Protein AF-A0A8X7QFB7-F1 (afdb_monomer)

Nearest PDB structures (foldseek):
  4a0f-assembly1_A  TM=8.586E-01  e=3.331E-13  Arabidopsis thaliana
 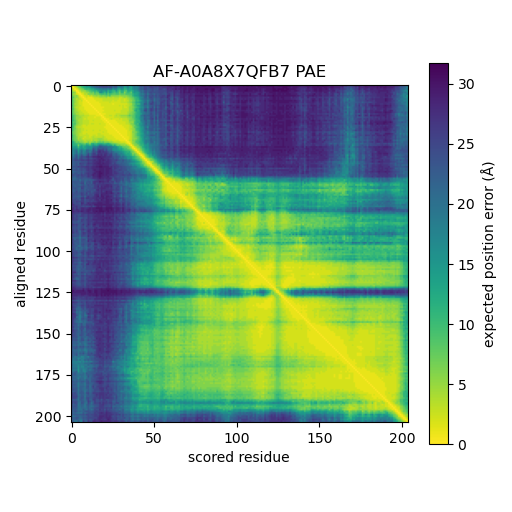 4a0h-assembly1_B  TM=7.097E-01  e=5.002E-14  Arabidopsis thaliana
  4a0g-assembly1_A  TM=7.140E-01  e=7.309E-14  Arabidopsis thaliana
  4a0h-assembly1_A  TM=7.094E-01  e=1.068E-13  Arabidopsis thaliana
  4a0r-assembly1_B  TM=7.103E-01  e=1.138E-13  Arabidopsis thaliana

pLDDT: mean 77.3, std 16.85, range [29.72, 96.44]

Structure (mmCIF, N/CA/C/O backbone):
data_AF-A0A8X7QFB7-F1
#
_entry.id   AF-A0A8X7QFB7-F1
#
loop_
_atom_site.group_PDB
_atom_site.id
_atom_site.type_symbol
_atom_site.label_atom_id
_atom_site.label_alt_id
_atom_site.label_comp_id
_atom_site.label_asym_id
_atom_site.label_entity_id
_atom_site.label_seq_id
_atom_site.pdbx_PDB_ins_code
_atom_site.Cartn_x
_atom_site.Cartn_y
_atom_site.Cartn_z
_atom_site.occupancy
_atom_site.B_iso_or_equiv
_atom_site.auth_seq_id
_atom_site.auth_comp_id
_atom_site.auth_asym_id
_atom_site.auth_atom_id
_atom_site.pdbx_PDB_model_num
ATOM 1 N N . MET A 1 1 ? 17.017 31.634 -7.567 1.00 34.50 1 MET A N 1
ATOM 2 C CA . MET A 1 1 ? 15.980 31.618 -8.630 1.00 34.50 1 MET A CA 1
ATOM 3 C C . MET A 1 1 ? 15.660 30.182 -9.089 1.00 34.50 1 MET A C 1
ATOM 5 O O . MET A 1 1 ? 16.017 29.798 -10.196 1.00 34.50 1 MET A O 1
ATOM 9 N N . ALA A 1 2 ? 15.010 29.354 -8.260 1.00 42.94 2 ALA A N 1
ATOM 10 C CA . ALA A 1 2 ? 14.757 27.937 -8.595 1.00 42.94 2 ALA A CA 1
ATOM 11 C C . ALA A 1 2 ? 13.284 27.494 -8.462 1.00 42.94 2 ALA A C 1
ATOM 13 O O . ALA A 1 2 ? 12.973 26.335 -8.699 1.00 42.94 2 ALA A O 1
ATOM 14 N N . ARG A 1 3 ? 12.356 28.396 -8.108 1.00 41.22 3 ARG A N 1
ATOM 15 C CA . ARG A 1 3 ? 11.018 28.003 -7.622 1.00 41.22 3 ARG A CA 1
ATOM 16 C C . ARG A 1 3 ? 9.886 27.989 -8.662 1.00 41.22 3 ARG A C 1
ATOM 18 O O . ARG A 1 3 ? 8.794 27.559 -8.326 1.00 41.22 3 ARG A O 1
ATOM 25 N N . TYR A 1 4 ? 10.135 28.401 -9.908 1.00 44.69 4 TYR A N 1
ATOM 26 C CA . TYR A 1 4 ? 9.072 28.590 -10.917 1.00 44.69 4 TYR A CA 1
ATOM 27 C C . TYR A 1 4 ? 9.312 27.868 -12.254 1.00 44.69 4 TYR A C 1
ATOM 29 O O . TYR A 1 4 ? 8.611 28.128 -13.224 1.00 44.69 4 TYR A O 1
ATOM 37 N N . ARG A 1 5 ? 10.284 26.947 -12.340 1.00 58.12 5 ARG A N 1
ATOM 38 C CA . ARG A 1 5 ? 10.663 26.304 -13.618 1.00 58.12 5 ARG A CA 1
ATOM 39 C C . ARG A 1 5 ? 9.541 25.454 -14.250 1.00 58.12 5 ARG A C 1
ATOM 41 O O . ARG A 1 5 ? 9.490 25.361 -15.467 1.00 58.12 5 ARG A O 1
ATOM 48 N N . HIS A 1 6 ? 8.612 24.909 -13.458 1.00 57.84 6 HIS A N 1
ATOM 49 C CA . HIS A 1 6 ? 7.443 24.163 -13.957 1.00 57.84 6 HIS A CA 1
ATOM 50 C C . HIS A 1 6 ? 6.363 25.076 -14.571 1.00 57.84 6 HIS A C 1
ATOM 52 O O . HIS A 1 6 ? 5.758 24.715 -15.574 1.00 57.84 6 HIS A O 1
ATOM 58 N N . LEU A 1 7 ? 6.183 26.299 -14.048 1.00 58.41 7 LEU A N 1
ATOM 59 C CA . LEU A 1 7 ? 5.326 27.313 -14.682 1.00 58.41 7 LEU A CA 1
ATOM 60 C C . LEU A 1 7 ? 5.875 27.745 -16.046 1.00 58.41 7 LEU A C 1
ATOM 62 O O . LEU A 1 7 ? 5.102 28.016 -16.960 1.00 58.41 7 LEU A O 1
ATOM 66 N N . VAL A 1 8 ? 7.202 27.769 -16.207 1.00 72.12 8 VAL A N 1
ATOM 67 C CA . VAL A 1 8 ? 7.838 28.116 -17.487 1.00 72.12 8 VAL A CA 1
ATOM 68 C C . VAL A 1 8 ? 7.492 27.091 -18.571 1.00 72.12 8 VAL A C 1
ATOM 70 O O . VAL A 1 8 ? 7.280 27.490 -19.709 1.00 72.12 8 VAL A O 1
ATOM 73 N N . PHE A 1 9 ? 7.345 25.802 -18.240 1.00 73.75 9 PHE A N 1
ATOM 74 C CA . PHE A 1 9 ? 6.928 24.787 -19.217 1.00 73.75 9 PHE A CA 1
ATOM 75 C C . PHE A 1 9 ? 5.516 25.040 -19.753 1.00 73.75 9 PHE A C 1
ATOM 77 O O . PHE A 1 9 ? 5.326 25.036 -20.967 1.00 73.75 9 PHE A O 1
ATOM 84 N N . HIS A 1 10 ? 4.558 25.360 -18.880 1.00 73.88 10 HIS A N 1
ATOM 85 C CA . HIS A 1 10 ? 3.198 25.710 -19.301 1.00 73.88 10 HIS A CA 1
ATOM 86 C C . HIS A 1 10 ? 3.146 27.001 -20.122 1.00 73.88 10 HIS A C 1
ATOM 88 O O . HIS A 1 10 ? 2.375 27.096 -21.074 1.00 73.88 10 HIS A O 1
ATOM 94 N N . ILE A 1 11 ? 3.998 27.980 -19.804 1.00 79.25 11 ILE A N 1
ATOM 95 C CA . ILE A 1 11 ? 4.140 29.191 -20.621 1.00 79.25 11 ILE A CA 1
ATOM 96 C C . ILE A 1 11 ? 4.697 28.828 -22.004 1.00 79.25 11 ILE A C 1
ATOM 98 O O . ILE A 1 11 ? 4.154 29.273 -23.007 1.00 79.25 11 ILE A O 1
ATOM 102 N N . LEU A 1 12 ? 5.728 27.983 -22.089 1.00 81.62 12 LEU A N 1
ATOM 103 C CA . LEU A 1 12 ? 6.288 27.542 -23.371 1.00 81.62 12 LEU A CA 1
ATOM 104 C C . LEU A 1 12 ? 5.280 26.725 -24.195 1.00 81.62 12 LEU A C 1
ATOM 106 O O . LEU A 1 12 ? 5.225 26.885 -25.409 1.00 81.62 12 LEU A O 1
ATOM 110 N N . GLU A 1 13 ? 4.454 25.889 -23.563 1.00 79.94 13 GLU A N 1
ATOM 111 C CA . GLU A 1 13 ? 3.355 25.171 -24.227 1.00 79.94 13 GLU A CA 1
ATOM 112 C C . GLU A 1 13 ? 2.260 26.109 -24.733 1.00 79.94 13 GLU A C 1
ATOM 114 O O . GLU A 1 13 ? 1.783 25.943 -25.854 1.00 79.94 13 GLU A O 1
ATOM 119 N N . PHE A 1 14 ? 1.890 27.119 -23.943 1.00 85.75 14 PHE A N 1
ATOM 120 C CA . PHE A 1 14 ? 0.950 28.153 -24.363 1.00 85.75 14 PHE A CA 1
ATOM 121 C C . 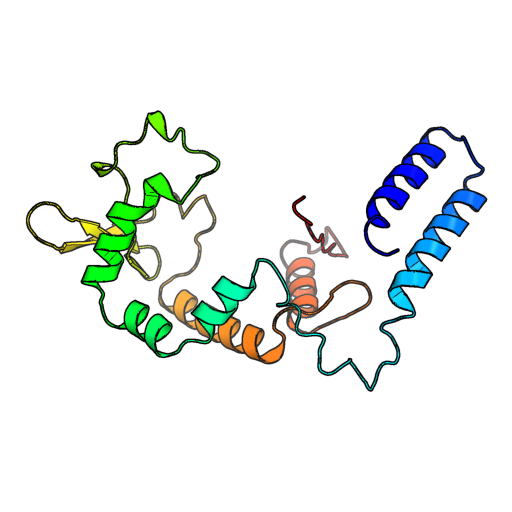PHE A 1 14 ? 1.484 28.916 -25.582 1.00 85.75 14 PHE A C 1
ATOM 123 O O . PHE A 1 14 ? 0.795 29.029 -26.594 1.00 85.75 14 PHE A O 1
ATOM 130 N N . LEU A 1 15 ? 2.735 29.378 -25.523 1.00 84.44 15 LEU A N 1
ATOM 131 C CA . LEU A 1 15 ? 3.385 30.082 -26.630 1.00 84.44 15 LEU A CA 1
ATOM 132 C C . LEU A 1 15 ? 3.447 29.217 -27.899 1.00 84.44 15 LEU A C 1
ATOM 134 O O . LEU A 1 15 ? 3.255 29.744 -28.994 1.00 84.44 15 LEU A O 1
ATOM 138 N N . GLN A 1 16 ? 3.651 27.904 -27.745 1.00 85.12 16 GLN A N 1
ATOM 139 C CA . GLN A 1 16 ? 3.693 26.948 -28.851 1.00 85.12 16 GLN A CA 1
ATOM 140 C C . GLN A 1 16 ? 2.319 26.746 -29.480 1.00 85.12 16 GLN A C 1
ATOM 142 O O . GLN A 1 16 ? 2.148 26.879 -30.689 1.00 85.12 16 GLN A O 1
ATOM 147 N N . LYS A 1 17 ? 1.310 26.486 -28.644 1.00 88.12 17 LYS A N 1
ATOM 148 C CA . LYS A 1 17 ? -0.073 26.272 -29.073 1.00 88.12 17 LYS A CA 1
ATOM 149 C C . LYS A 1 17 ? -0.642 27.481 -29.815 1.00 88.12 17 LYS A C 1
ATOM 151 O O . LYS A 1 17 ? -1.442 27.315 -30.729 1.00 88.12 17 LYS A O 1
ATOM 156 N N . HIS A 1 18 ? -0.231 28.682 -29.417 1.00 90.12 18 HIS A N 1
ATOM 157 C CA . HIS A 1 18 ? -0.665 29.932 -30.032 1.00 90.12 18 HIS A CA 1
ATOM 158 C C . HIS A 1 18 ? 0.276 30.441 -31.136 1.00 90.12 18 HIS A C 1
ATOM 160 O O . HIS A 1 18 ? 0.043 31.532 -31.646 1.00 90.12 18 HIS A O 1
ATOM 166 N N . GLN A 1 19 ? 1.309 29.670 -31.515 1.00 87.94 19 GLN A N 1
ATOM 167 C CA . GLN A 1 19 ? 2.286 30.006 -32.566 1.00 87.94 19 GLN A CA 1
ATOM 168 C C . GLN A 1 19 ? 2.904 31.406 -32.405 1.00 87.94 19 GLN A C 1
ATOM 170 O O . GLN A 1 19 ? 3.235 32.082 -33.376 1.00 87.94 19 GLN A O 1
ATOM 175 N N . LEU A 1 20 ? 3.061 31.854 -31.157 1.00 79.81 20 LEU A N 1
ATOM 176 C CA . LEU A 1 20 ? 3.589 33.185 -30.842 1.00 79.81 20 LEU A CA 1
ATOM 177 C C . LEU A 1 20 ? 5.108 33.263 -31.045 1.00 79.81 20 LEU A C 1
ATOM 179 O O . LEU A 1 20 ? 5.659 34.353 -31.168 1.00 79.81 20 LEU A O 1
ATOM 183 N N . TYR A 1 21 ? 5.769 32.106 -31.096 1.00 85.31 21 TYR A N 1
ATOM 184 C CA . TYR A 1 21 ? 7.175 31.945 -31.448 1.00 85.31 21 TYR A CA 1
ATOM 185 C C . TYR A 1 21 ? 7.349 30.714 -32.348 1.00 85.31 21 TYR A C 1
ATOM 187 O O . TYR A 1 21 ? 6.541 29.786 -32.259 1.00 85.31 21 TYR A O 1
ATOM 195 N N . PRO A 1 22 ? 8.410 30.662 -33.175 1.00 90.06 22 PRO A N 1
ATOM 196 C CA . PRO A 1 22 ? 8.730 29.478 -33.966 1.00 90.06 22 PRO A CA 1
ATOM 197 C C . PRO A 1 22 ? 8.942 28.240 -33.086 1.00 90.06 22 PRO A C 1
ATOM 199 O O . PRO A 1 22 ? 9.632 28.310 -32.063 1.00 90.06 22 PRO A O 1
ATOM 202 N N . ASP A 1 23 ? 8.411 27.093 -33.518 1.00 78.00 23 ASP A N 1
ATOM 203 C CA . ASP A 1 23 ? 8.498 25.823 -32.783 1.00 78.00 23 ASP A CA 1
ATOM 204 C C . ASP A 1 23 ? 9.941 25.437 -32.440 1.00 78.00 23 ASP A C 1
ATOM 206 O O . ASP A 1 23 ? 10.221 24.989 -31.330 1.00 78.00 23 ASP A O 1
ATOM 210 N N . GLU A 1 24 ? 10.879 25.676 -33.359 1.00 81.38 24 GLU A N 1
ATOM 211 C CA . GLU A 1 24 ? 12.307 25.409 -33.157 1.00 81.38 24 GLU A CA 1
ATOM 212 C C . GLU A 1 24 ? 12.883 26.220 -31.984 1.00 81.38 24 GLU A C 1
ATOM 214 O O . GLU A 1 24 ? 13.674 25.719 -31.181 1.00 81.38 24 GLU A O 1
ATOM 219 N N . GLN A 1 25 ? 12.439 27.469 -31.834 1.00 75.44 25 GLN A N 1
ATOM 220 C CA . GLN A 1 25 ? 12.897 28.356 -30.774 1.00 75.44 25 GLN A CA 1
ATOM 221 C C . GLN A 1 25 ? 12.322 27.933 -29.417 1.00 75.44 25 GLN A C 1
ATOM 223 O O . GLN A 1 25 ? 13.048 27.885 -28.423 1.00 75.44 25 GLN A O 1
ATOM 228 N N . ILE A 1 26 ? 11.043 27.550 -29.378 1.00 82.62 26 ILE A N 1
ATOM 229 C CA . ILE A 1 26 ? 10.399 27.017 -28.171 1.00 82.62 26 ILE A CA 1
ATOM 230 C C . ILE A 1 26 ? 11.038 25.689 -27.761 1.00 82.62 26 ILE A C 1
ATOM 232 O O . ILE A 1 26 ? 11.318 25.480 -26.579 1.00 82.62 26 ILE A O 1
ATOM 236 N N . LEU A 1 27 ? 11.316 24.807 -28.721 1.00 80.12 27 LEU A N 1
ATOM 237 C CA . LEU A 1 27 ? 11.975 23.529 -28.475 1.00 80.12 27 LEU A CA 1
ATOM 238 C C . LEU A 1 27 ? 13.380 23.735 -27.899 1.00 80.12 27 LEU A C 1
ATOM 240 O O . LEU A 1 27 ? 13.737 23.094 -26.912 1.00 80.12 27 LEU A O 1
ATOM 244 N N . LYS A 1 28 ? 14.143 24.695 -28.434 1.00 80.25 28 LYS A N 1
ATOM 245 C CA . LYS A 1 28 ? 15.454 25.078 -27.896 1.00 80.25 28 LYS A CA 1
ATOM 246 C C . LYS A 1 28 ? 15.359 25.571 -26.448 1.00 80.25 28 LYS A C 1
ATOM 248 O O . LYS A 1 28 ? 16.164 25.152 -25.618 1.00 80.25 28 LYS A O 1
ATOM 253 N N . PHE A 1 29 ? 14.353 26.384 -26.115 1.00 79.12 29 PHE A N 1
ATOM 254 C CA . PHE A 1 29 ? 14.123 26.832 -24.736 1.00 79.12 29 PHE A CA 1
ATOM 255 C C . PHE A 1 29 ? 13.701 25.695 -23.799 1.00 79.12 29 PHE A C 1
ATOM 257 O O . PHE A 1 29 ? 14.186 25.638 -22.669 1.00 79.12 29 PHE A O 1
ATOM 264 N N . LYS A 1 30 ? 12.854 24.764 -24.257 1.00 77.88 30 LYS A N 1
ATOM 265 C CA . LYS A 1 30 ? 12.487 23.557 -23.495 1.00 77.88 30 LYS A CA 1
ATOM 266 C C . LYS A 1 30 ? 13.722 22.696 -23.205 1.00 77.88 30 LYS A C 1
ATOM 268 O O . LYS A 1 30 ? 13.937 22.310 -22.059 1.00 77.88 30 LYS A O 1
ATOM 273 N N . ILE A 1 31 ? 14.571 22.466 -24.208 1.00 76.19 31 ILE A N 1
ATOM 274 C CA . ILE A 1 31 ? 15.831 21.718 -24.072 1.00 76.19 31 ILE A CA 1
ATOM 275 C C . ILE A 1 31 ? 16.790 22.422 -23.105 1.00 76.19 31 ILE A C 1
ATOM 277 O O . ILE A 1 31 ? 17.378 21.780 -22.240 1.00 76.19 31 ILE A O 1
ATOM 281 N N . GLU A 1 32 ? 16.946 23.743 -23.198 1.00 75.81 32 GLU A N 1
ATOM 282 C CA . GLU A 1 32 ? 17.820 24.497 -22.293 1.00 75.81 32 GLU A CA 1
ATOM 283 C C . GLU A 1 32 ? 17.311 24.485 -20.841 1.00 75.81 32 GLU A C 1
ATOM 285 O O . GLU A 1 32 ? 18.103 24.371 -19.899 1.00 75.81 32 GLU A O 1
ATOM 290 N N . LEU A 1 33 ? 15.990 24.563 -20.657 1.00 72.25 33 LEU A N 1
ATOM 291 C CA . LEU A 1 33 ? 15.341 24.469 -19.353 1.00 72.25 33 LEU A CA 1
ATOM 292 C C . LEU A 1 33 ? 15.573 23.090 -18.719 1.00 72.25 33 LEU A C 1
ATOM 294 O O . LEU A 1 33 ? 15.904 23.032 -17.536 1.00 72.25 33 LEU A O 1
ATOM 298 N N . LEU A 1 34 ? 15.483 22.012 -19.509 1.00 66.50 34 LEU A N 1
ATOM 299 C CA . LEU A 1 34 ? 15.750 20.634 -19.078 1.00 66.50 34 LEU A CA 1
ATOM 300 C C . LEU A 1 34 ? 17.241 20.377 -18.805 1.00 66.50 34 LEU A C 1
ATOM 302 O O . LEU A 1 34 ? 17.586 19.836 -17.755 1.00 66.50 34 LEU A O 1
ATOM 306 N N . ASN A 1 35 ? 18.142 20.861 -19.665 1.00 61.41 35 ASN A N 1
ATOM 307 C CA . ASN A 1 35 ? 19.595 20.706 -19.512 1.00 61.41 35 ASN A CA 1
ATOM 308 C C . ASN A 1 35 ? 20.142 21.337 -18.219 1.00 61.41 35 ASN A C 1
ATOM 310 O O . ASN A 1 35 ? 21.125 20.854 -17.655 1.00 61.41 35 ASN A O 1
ATOM 314 N N . LYS A 1 36 ? 19.502 22.402 -17.715 1.00 56.56 36 LYS A N 1
ATOM 315 C CA . LYS A 1 36 ? 19.828 23.034 -16.420 1.00 56.56 36 LYS A CA 1
ATOM 316 C C . LYS A 1 36 ? 19.266 22.282 -15.202 1.00 56.56 36 LYS A C 1
ATOM 318 O O . LYS A 1 36 ? 19.482 22.728 -14.072 1.00 56.56 36 LYS A O 1
ATOM 323 N N . THR A 1 37 ? 18.541 21.188 -15.416 1.00 52.81 37 THR A N 1
ATOM 324 C CA . THR A 1 37 ? 18.024 20.280 -14.376 1.00 52.81 37 THR A CA 1
ATOM 325 C C . THR A 1 37 ? 18.896 19.028 -14.261 1.00 52.81 37 THR A C 1
ATOM 327 O O . THR A 1 37 ? 19.198 18.624 -13.144 1.00 52.81 37 THR A O 1
ATOM 330 N N . ASN A 1 38 ? 19.407 18.501 -15.381 1.00 45.78 38 ASN A N 1
ATOM 331 C CA . ASN A 1 38 ? 20.212 17.271 -15.385 1.00 45.78 38 ASN A CA 1
ATOM 332 C C . ASN A 1 38 ? 21.704 17.501 -15.106 1.00 45.78 38 ASN A C 1
ATOM 334 O O . ASN A 1 38 ? 22.329 16.713 -14.402 1.00 45.78 38 ASN A O 1
ATOM 338 N N . LYS A 1 39 ? 22.301 18.617 -15.560 1.00 43.16 39 LYS A N 1
ATOM 339 C CA . LYS A 1 39 ? 23.752 18.866 -15.376 1.00 43.16 39 LYS A CA 1
ATOM 340 C C . LYS A 1 39 ? 24.226 18.974 -13.918 1.00 43.16 39 LYS A C 1
ATOM 342 O O . LYS A 1 39 ? 25.427 18.962 -13.686 1.00 43.16 39 LYS A O 1
ATOM 347 N N . SER A 1 40 ? 23.319 19.080 -12.948 1.00 45.12 40 SER A N 1
ATOM 348 C CA . SER A 1 40 ? 23.659 19.150 -11.520 1.00 45.12 40 SER A CA 1
ATOM 349 C C . SER A 1 40 ? 23.761 17.782 -10.834 1.00 45.12 40 SER A C 1
ATOM 351 O O . SER A 1 40 ? 24.194 17.746 -9.688 1.00 45.12 40 SER A O 1
ATOM 353 N N . LEU A 1 41 ? 23.332 16.688 -11.473 1.00 47.50 41 LEU A N 1
ATOM 354 C CA . LEU A 1 41 ? 23.188 15.381 -10.811 1.00 47.50 41 LEU A CA 1
ATOM 355 C C . LEU A 1 41 ? 24.158 14.310 -11.319 1.00 47.50 41 LEU A C 1
ATOM 357 O O . LEU A 1 41 ? 24.277 13.265 -10.690 1.00 47.50 41 LEU A O 1
ATOM 361 N N . HIS A 1 42 ? 24.862 14.545 -12.430 1.00 44.94 42 HIS A N 1
ATOM 362 C CA . HIS A 1 42 ? 25.647 13.482 -13.064 1.00 44.94 42 HIS A CA 1
ATOM 363 C C . HIS A 1 42 ? 27.080 13.313 -12.546 1.00 44.94 42 HIS A C 1
ATOM 365 O O . HIS A 1 42 ? 27.673 12.292 -12.861 1.00 44.94 42 HIS A O 1
ATOM 371 N N . HIS A 1 43 ? 27.624 14.222 -11.728 1.00 48.62 43 HIS A N 1
ATOM 372 C CA . HIS A 1 43 ? 28.967 14.075 -11.137 1.00 48.62 43 HIS A CA 1
ATOM 373 C C . HIS A 1 43 ? 29.115 14.867 -9.831 1.00 48.62 43 HIS A C 1
ATOM 375 O O . HIS A 1 43 ? 29.885 15.822 -9.754 1.00 48.62 43 HIS A O 1
ATOM 381 N N . THR A 1 44 ? 28.376 14.495 -8.793 1.00 46.25 44 THR A N 1
ATOM 382 C CA . THR A 1 44 ? 28.676 14.957 -7.432 1.00 46.25 44 THR A CA 1
ATOM 383 C C . THR A 1 44 ? 29.046 13.744 -6.595 1.00 46.25 44 THR A C 1
ATOM 385 O O . THR A 1 44 ? 28.170 13.107 -6.017 1.00 46.25 44 THR A O 1
ATOM 388 N N . GLU A 1 45 ? 30.339 13.408 -6.562 1.00 49.19 45 GLU A N 1
ATOM 389 C CA . GLU A 1 45 ? 30.896 12.526 -5.521 1.00 49.19 45 GLU A CA 1
ATOM 390 C C . GLU A 1 45 ? 30.697 13.144 -4.123 1.00 49.19 45 GLU A C 1
ATOM 392 O O . GLU A 1 45 ? 30.567 12.423 -3.140 1.00 49.19 45 GLU A O 1
ATOM 397 N N . ASP A 1 46 ? 30.519 14.469 -4.066 1.00 49.22 46 ASP A N 1
ATOM 398 C CA . ASP A 1 46 ? 30.134 15.218 -2.877 1.00 49.22 46 ASP A CA 1
ATOM 399 C C . ASP A 1 46 ? 28.695 15.739 -3.005 1.00 49.22 46 ASP A C 1
ATOM 401 O O . ASP A 1 46 ? 28.439 16.851 -3.478 1.00 49.22 46 ASP A O 1
ATOM 405 N N . ALA A 1 47 ? 27.721 14.946 -2.554 1.00 45.19 47 ALA A N 1
ATOM 406 C CA . ALA A 1 47 ? 26.480 15.545 -2.081 1.00 45.19 47 ALA A CA 1
ATOM 407 C C . ALA A 1 47 ? 26.830 16.388 -0.838 1.00 45.19 47 ALA A C 1
ATOM 409 O O . ALA A 1 47 ? 27.499 15.871 0.061 1.00 45.19 47 ALA A O 1
ATOM 410 N N . PRO A 1 48 ? 26.406 17.663 -0.740 1.00 44.81 48 PRO A N 1
ATOM 411 C CA . PRO A 1 48 ? 26.525 18.411 0.503 1.00 44.81 48 PRO A CA 1
ATOM 412 C C . PRO A 1 48 ? 25.968 17.555 1.643 1.00 44.81 48 PRO A C 1
ATOM 414 O O . PRO A 1 48 ? 24.838 17.072 1.543 1.00 44.81 48 PRO A O 1
ATOM 417 N N . GLN A 1 49 ? 26.743 17.379 2.718 1.00 45.41 49 GLN A N 1
ATOM 418 C CA . GLN A 1 49 ? 26.342 16.610 3.910 1.00 45.41 49 GLN A CA 1
ATOM 419 C C . GLN A 1 49 ? 25.003 17.102 4.507 1.00 45.41 49 GLN A C 1
ATOM 421 O O . GLN A 1 49 ? 24.333 16.367 5.228 1.00 45.41 49 GLN A O 1
ATOM 426 N N . ASP A 1 50 ? 24.572 18.301 4.103 1.00 40.66 50 ASP A N 1
ATOM 427 C CA . ASP A 1 50 ? 23.348 18.979 4.514 1.00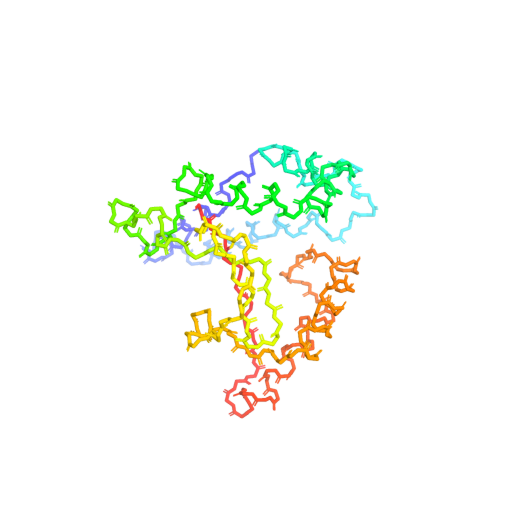 40.66 50 ASP A CA 1
ATOM 428 C C . ASP A 1 50 ? 22.178 18.891 3.511 1.00 40.66 50 ASP A C 1
ATOM 430 O O . ASP A 1 50 ? 21.185 19.602 3.688 1.00 40.66 50 ASP A O 1
ATOM 434 N N . ILE A 1 51 ? 22.195 18.020 2.486 1.00 42.00 51 ILE A N 1
ATOM 435 C CA . ILE A 1 51 ? 20.944 17.670 1.767 1.00 42.00 51 ILE A CA 1
ATOM 436 C C . ILE A 1 51 ? 20.133 16.684 2.619 1.00 42.00 51 ILE A C 1
ATOM 438 O O . ILE A 1 51 ? 19.753 15.584 2.227 1.00 42.00 51 ILE A O 1
ATOM 442 N N . ILE A 1 52 ? 19.826 17.113 3.834 1.00 44.53 52 ILE A N 1
ATOM 443 C CA . ILE A 1 52 ? 18.720 16.589 4.603 1.00 44.53 52 ILE A CA 1
ATOM 444 C C . ILE A 1 52 ? 17.479 17.243 3.984 1.00 44.53 52 ILE A C 1
ATOM 446 O O . ILE A 1 52 ? 17.139 18.387 4.297 1.00 44.53 52 ILE A O 1
ATOM 450 N N . ILE A 1 53 ? 16.770 16.526 3.103 1.00 49.62 53 ILE A N 1
ATOM 451 C CA . ILE A 1 53 ? 15.458 16.936 2.550 1.00 49.62 53 ILE A CA 1
ATOM 452 C C . ILE A 1 53 ? 14.369 16.859 3.647 1.00 49.62 53 ILE A C 1
ATOM 454 O O . ILE A 1 53 ? 13.266 16.367 3.444 1.00 49.62 53 ILE A O 1
ATOM 458 N N . TYR A 1 54 ? 14.677 17.324 4.856 1.00 50.94 54 TYR A N 1
ATOM 459 C CA . TYR A 1 54 ? 13.753 17.443 5.981 1.00 50.94 54 TYR A CA 1
ATOM 460 C C . TYR A 1 54 ? 13.705 18.876 6.540 1.00 50.94 54 TYR A C 1
ATOM 462 O O . TYR A 1 54 ? 12.970 19.148 7.489 1.00 50.94 54 TYR A O 1
ATOM 470 N N . GLY A 1 55 ? 14.434 19.823 5.938 1.00 44.06 55 GLY A N 1
ATOM 471 C CA . GLY A 1 55 ? 14.414 21.231 6.333 1.00 44.06 55 GLY A CA 1
ATOM 472 C C . GLY A 1 55 ? 13.102 21.935 5.965 1.00 44.06 55 GLY A C 1
ATOM 473 O O . GLY A 1 55 ? 12.860 22.243 4.798 1.00 44.06 55 GLY A O 1
ATOM 474 N N . GLY A 1 56 ? 12.254 22.223 6.961 1.00 62.50 56 GLY A N 1
ATOM 475 C CA . GLY A 1 56 ? 11.049 23.049 6.804 1.00 62.50 56 GLY A CA 1
ATOM 476 C C . GLY A 1 56 ? 9.846 22.572 7.626 1.00 62.50 56 GLY A C 1
ATOM 477 O O . GLY A 1 56 ? 9.993 22.076 8.738 1.00 62.50 56 GLY A O 1
ATOM 478 N N . ARG A 1 57 ? 8.628 22.701 7.068 1.00 54.34 57 ARG A N 1
ATOM 479 C CA . ARG A 1 57 ? 7.342 22.358 7.729 1.00 54.34 57 ARG A CA 1
ATOM 480 C C . ARG A 1 57 ? 7.208 20.885 8.151 1.00 54.34 57 ARG A C 1
ATOM 482 O O . ARG A 1 57 ? 6.297 20.563 8.904 1.00 54.34 57 ARG A O 1
ATOM 489 N N . ALA A 1 58 ? 8.082 20.007 7.662 1.00 60.78 58 ALA A N 1
ATOM 490 C CA . ALA A 1 58 ? 8.122 18.590 8.017 1.00 60.78 58 ALA A CA 1
ATOM 491 C C . ALA A 1 58 ? 8.979 18.296 9.263 1.00 60.78 58 ALA A C 1
ATOM 493 O O . ALA A 1 58 ? 8.914 17.184 9.778 1.00 60.78 58 ALA A O 1
ATOM 494 N N . ALA A 1 59 ? 9.738 19.272 9.781 1.00 68.44 59 ALA A N 1
ATOM 495 C CA . ALA A 1 59 ? 10.596 19.082 10.952 1.00 68.44 59 ALA A CA 1
ATOM 496 C C . ALA A 1 59 ? 9.856 18.481 12.167 1.00 68.44 59 ALA A C 1
ATOM 498 O O . ALA A 1 59 ? 10.379 17.523 12.728 1.00 68.44 59 ALA A O 1
ATOM 499 N N . PRO A 1 60 ? 8.621 18.901 12.525 1.00 73.94 60 PRO A N 1
ATOM 500 C CA . PRO A 1 60 ? 7.886 18.270 13.624 1.00 73.94 60 PRO A CA 1
ATOM 501 C C . PRO A 1 60 ? 7.597 16.779 13.398 1.00 73.94 60 PRO A C 1
ATOM 503 O O . PRO A 1 60 ? 7.650 15.998 14.343 1.00 73.94 60 PRO A O 1
ATOM 506 N N . LEU A 1 61 ? 7.325 16.371 12.152 1.00 70.19 61 LEU A N 1
ATOM 507 C CA . LEU A 1 61 ? 7.087 14.967 11.799 1.00 70.19 61 LEU A CA 1
ATOM 508 C C . LEU A 1 61 ? 8.373 14.149 11.896 1.00 70.19 61 LEU A C 1
ATOM 510 O O . LEU A 1 61 ? 8.356 13.031 12.397 1.00 70.19 61 LEU A O 1
ATOM 514 N N . VAL A 1 62 ? 9.496 14.707 11.452 1.00 69.81 62 VAL A N 1
ATOM 515 C CA . VAL A 1 62 ? 10.791 14.022 11.518 1.00 69.81 62 VAL A CA 1
ATOM 516 C C . VAL A 1 62 ? 11.273 13.913 12.961 1.00 69.81 62 VAL A C 1
ATOM 518 O O . VAL A 1 62 ? 11.671 12.834 13.382 1.00 69.81 62 VAL A O 1
ATOM 521 N N . THR A 1 63 ? 11.146 14.977 13.758 1.00 76.19 63 THR A N 1
ATOM 522 C CA . THR A 1 63 ? 11.417 14.932 15.202 1.00 76.19 63 THR A CA 1
ATOM 523 C C . THR A 1 63 ? 10.549 13.889 15.903 1.00 76.19 63 THR A C 1
ATOM 525 O O . THR A 1 63 ? 11.044 13.165 16.761 1.00 76.19 63 THR A O 1
ATOM 528 N N . PHE A 1 64 ? 9.276 13.774 15.522 1.00 78.06 64 PHE A N 1
ATOM 529 C CA . PHE A 1 64 ? 8.384 12.742 16.041 1.00 78.06 64 PHE A CA 1
ATOM 530 C C . PHE A 1 64 ? 8.852 11.327 15.669 1.00 7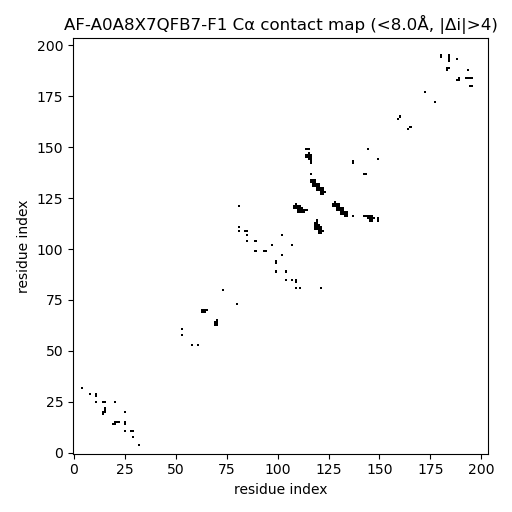8.06 64 PHE A C 1
ATOM 532 O O . PHE A 1 64 ? 8.964 10.478 16.548 1.00 78.06 64 PHE A O 1
ATOM 539 N N . LEU A 1 65 ? 9.173 11.077 14.395 1.00 76.25 65 LEU A N 1
ATOM 540 C CA . LEU A 1 65 ? 9.608 9.761 13.907 1.00 76.25 65 LEU A CA 1
ATOM 541 C C . LEU A 1 65 ? 10.963 9.321 14.478 1.00 76.25 65 LEU A C 1
ATOM 543 O O . LEU A 1 65 ? 11.189 8.127 14.658 1.00 76.25 65 LEU A O 1
ATOM 547 N N . LEU A 1 66 ? 11.856 10.271 14.764 1.00 76.06 66 LEU A N 1
ATOM 548 C CA . LEU A 1 66 ? 13.169 10.005 15.354 1.00 76.06 66 LEU A CA 1
ATOM 549 C C . LEU A 1 66 ? 13.133 9.885 16.882 1.00 76.06 66 LEU A C 1
ATOM 551 O O . LEU A 1 66 ? 14.135 9.482 17.465 1.00 76.06 66 LEU A O 1
ATOM 555 N N . ASN A 1 67 ? 12.021 10.227 17.543 1.00 77.88 67 ASN A N 1
ATOM 556 C CA . ASN A 1 67 ? 11.893 10.099 18.991 1.00 77.88 67 ASN A CA 1
ATOM 557 C C . ASN A 1 67 ? 11.507 8.653 19.361 1.00 77.88 67 ASN A C 1
ATOM 559 O O . ASN A 1 67 ? 10.340 8.273 19.208 1.00 77.88 67 ASN A O 1
ATOM 563 N N . PRO A 1 68 ? 12.443 7.840 19.891 1.00 74.06 68 PRO A N 1
ATOM 564 C CA . PRO A 1 68 ? 12.169 6.441 20.193 1.00 74.06 68 PRO A CA 1
ATOM 565 C C . PRO A 1 68 ? 11.098 6.283 21.275 1.00 74.06 68 PRO A C 1
ATOM 567 O O . PRO A 1 68 ? 10.342 5.322 21.213 1.00 74.06 68 PRO A O 1
ATOM 570 N N . ASN A 1 69 ? 10.976 7.231 22.211 1.00 75.94 69 ASN A N 1
ATOM 571 C CA . ASN A 1 69 ? 9.994 7.160 23.293 1.00 75.94 69 ASN A CA 1
ATOM 572 C C . ASN A 1 69 ? 8.570 7.336 22.759 1.00 75.94 69 ASN A C 1
ATOM 574 O O . ASN A 1 69 ? 7.689 6.573 23.127 1.00 75.94 69 ASN A O 1
ATOM 578 N N . VAL A 1 70 ? 8.357 8.276 21.835 1.00 68.19 70 VAL A N 1
ATOM 579 C CA . VAL A 1 70 ? 7.028 8.536 21.253 1.00 68.19 70 VAL A CA 1
ATOM 580 C C . VAL A 1 70 ? 6.618 7.419 20.291 1.00 68.19 70 VAL A C 1
ATOM 582 O O . VAL A 1 70 ? 5.480 6.957 20.310 1.00 68.19 70 VAL A O 1
ATOM 585 N N . VAL A 1 71 ? 7.556 6.921 19.480 1.00 65.69 71 VAL A N 1
ATOM 586 C CA . VAL A 1 71 ? 7.304 5.761 18.609 1.00 65.69 71 VAL A CA 1
ATOM 587 C C . VAL A 1 71 ? 7.038 4.497 19.435 1.00 65.69 71 VAL A C 1
ATOM 589 O O . VAL A 1 71 ? 6.216 3.673 19.034 1.00 65.69 71 VAL A O 1
ATOM 592 N N . GLN A 1 72 ? 7.697 4.331 20.586 1.00 64.12 72 GLN A N 1
ATOM 593 C CA . GLN A 1 72 ? 7.410 3.241 21.520 1.00 64.12 72 GLN A CA 1
ATOM 594 C C . GLN A 1 72 ? 6.084 3.431 22.260 1.00 64.12 72 GLN A C 1
ATOM 596 O O . GLN A 1 72 ? 5.375 2.450 22.432 1.00 64.12 72 GLN A O 1
ATOM 601 N N . GLU A 1 73 ? 5.697 4.649 22.633 1.00 62.75 73 GLU A N 1
ATOM 602 C CA . GLU A 1 73 ? 4.416 4.950 23.289 1.00 62.75 73 GLU A CA 1
ATOM 603 C C . GLU A 1 73 ? 3.228 4.603 22.377 1.00 62.75 73 GLU A C 1
ATOM 605 O O . GLU A 1 73 ? 2.315 3.887 22.789 1.00 62.75 73 GLU A O 1
ATOM 610 N N . LEU A 1 74 ? 3.314 4.954 21.086 1.00 61.28 74 LEU A N 1
ATOM 611 C CA . LEU A 1 74 ? 2.358 4.510 20.059 1.00 61.28 74 LEU A CA 1
ATOM 612 C C . LEU A 1 74 ? 2.321 2.987 19.884 1.00 61.28 74 LEU A C 1
ATOM 614 O O . LEU A 1 74 ? 1.342 2.448 19.379 1.00 61.28 74 LEU A O 1
ATOM 618 N N . ARG A 1 75 ? 3.384 2.271 20.248 1.00 63.25 75 ARG A N 1
ATOM 619 C CA . ARG A 1 75 ? 3.420 0.802 20.201 1.00 63.25 75 ARG A CA 1
ATOM 620 C C . ARG A 1 75 ? 2.985 0.167 21.524 1.00 63.25 75 ARG A C 1
ATOM 622 O O . ARG A 1 75 ? 2.546 -0.979 21.510 1.00 63.25 75 ARG A O 1
ATOM 629 N N . GLY A 1 76 ? 3.118 0.888 22.635 1.00 60.84 76 GLY A N 1
ATOM 630 C CA . GLY A 1 76 ? 2.990 0.378 23.997 1.00 60.84 76 GLY A CA 1
ATOM 631 C C . GLY A 1 76 ? 1.594 0.524 24.591 1.00 60.84 76 GLY A C 1
ATOM 632 O O . GLY A 1 76 ? 1.131 -0.408 25.244 1.00 60.84 76 GLY A O 1
ATOM 633 N N . ASP A 1 77 ? 0.892 1.634 24.332 1.00 72.12 77 ASP A N 1
ATOM 634 C CA . ASP A 1 77 ? -0.427 1.877 24.929 1.00 72.12 77 ASP A CA 1
ATOM 635 C C . ASP A 1 77 ? -1.558 1.789 23.897 1.00 72.12 77 ASP A C 1
ATOM 637 O O . ASP A 1 77 ? -2.010 2.754 23.272 1.00 72.12 77 ASP A O 1
ATOM 641 N N . LYS A 1 78 ? -2.037 0.555 23.723 1.00 74.94 78 LYS A N 1
ATOM 642 C CA . LYS A 1 78 ? -3.176 0.227 22.864 1.00 74.94 78 LYS A CA 1
ATOM 643 C C . LYS A 1 78 ? -4.426 1.034 23.222 1.00 74.94 78 LYS A C 1
ATOM 645 O O . LYS A 1 78 ? -5.156 1.422 22.313 1.00 74.94 78 LYS A O 1
ATOM 650 N N . GLN A 1 79 ? -4.692 1.259 24.506 1.00 74.81 79 GLN A N 1
ATOM 651 C CA . GLN A 1 79 ? -5.929 1.895 24.951 1.00 74.81 79 GLN A CA 1
ATOM 652 C C . GLN A 1 79 ? -5.870 3.407 24.730 1.00 74.81 79 GLN A C 1
ATOM 654 O O . GLN A 1 79 ? -6.809 3.973 24.168 1.00 74.81 79 GLN A O 1
ATOM 659 N N . TYR A 1 80 ? -4.727 4.028 25.026 1.00 76.56 80 TYR A N 1
ATOM 660 C CA . TYR A 1 80 ? -4.453 5.419 24.669 1.00 76.56 80 TYR A CA 1
ATOM 661 C C . TYR A 1 80 ? -4.630 5.674 23.169 1.00 76.56 80 TYR A C 1
ATOM 663 O O . TYR A 1 80 ? -5.322 6.612 22.776 1.00 76.56 80 TYR A O 1
ATOM 671 N N . ASN A 1 81 ? -4.059 4.822 22.311 1.00 78.00 81 ASN A N 1
ATOM 672 C CA . ASN A 1 81 ? -4.149 5.001 20.860 1.00 78.00 81 ASN A CA 1
ATOM 673 C C . ASN A 1 81 ? -5.588 4.925 20.343 1.00 78.00 81 ASN A C 1
ATOM 675 O O . ASN A 1 81 ? -5.985 5.722 19.495 1.00 78.00 81 ASN A O 1
ATOM 679 N N . LEU A 1 82 ? -6.375 3.972 20.844 1.00 79.69 82 LEU A N 1
ATOM 680 C CA . LEU A 1 82 ? -7.774 3.808 20.449 1.00 79.69 82 LEU A CA 1
ATOM 681 C C . LEU A 1 82 ? -8.625 5.002 20.894 1.00 79.69 82 LEU A C 1
ATOM 683 O O . LEU A 1 82 ? -9.435 5.499 20.108 1.00 79.69 82 LEU A O 1
ATOM 687 N N . GLN A 1 83 ? -8.385 5.504 22.106 1.00 77.50 83 GLN A N 1
ATOM 688 C CA . GLN A 1 83 ? -9.044 6.701 22.617 1.00 77.50 83 GLN A CA 1
ATOM 689 C C . GLN A 1 83 ? -8.656 7.944 21.806 1.00 77.50 83 GLN A C 1
ATOM 691 O O . GLN A 1 83 ? -9.521 8.691 21.353 1.00 77.50 83 GLN A O 1
ATOM 696 N N . MET A 1 84 ? -7.362 8.118 21.524 1.00 80.75 84 MET A N 1
ATOM 697 C CA . MET A 1 84 ? -6.851 9.200 20.684 1.00 80.75 84 MET A CA 1
ATOM 698 C C . MET A 1 84 ? -7.489 9.185 19.284 1.00 80.75 84 MET A C 1
ATOM 700 O O . MET A 1 84 ? -7.863 10.245 18.779 1.00 80.75 84 MET A O 1
ATOM 704 N N . LEU A 1 85 ? -7.618 8.013 18.649 1.00 80.56 85 LEU A N 1
ATOM 705 C CA . LEU A 1 85 ? -8.248 7.885 17.329 1.00 80.56 85 LEU A CA 1
ATOM 706 C C . LEU A 1 85 ? -9.710 8.341 17.348 1.00 80.56 85 LEU A C 1
ATOM 708 O O . LEU A 1 85 ? -10.138 9.020 16.416 1.00 80.56 85 LEU A O 1
ATOM 712 N N . LYS A 1 86 ? -10.453 8.004 18.406 1.00 75.69 86 LYS A N 1
ATOM 713 C CA . LYS A 1 86 ? -11.854 8.397 18.576 1.00 75.69 86 LYS A CA 1
ATOM 714 C C . LYS A 1 86 ? -11.992 9.914 18.746 1.00 75.69 86 LYS A C 1
ATOM 716 O O . LYS A 1 86 ? -12.676 10.559 17.962 1.00 75.69 86 LYS A O 1
ATOM 721 N N . GLU A 1 87 ? -11.246 10.488 19.688 1.00 76.50 87 GLU A N 1
ATOM 722 C CA . GLU A 1 87 ? -11.375 11.901 20.071 1.00 76.50 87 GLU A CA 1
ATOM 723 C C . GLU A 1 87 ? -10.854 12.880 19.010 1.00 76.50 87 GLU A C 1
ATOM 725 O O . GLU A 1 87 ? -11.359 13.994 18.858 1.00 76.50 87 GLU A O 1
ATOM 730 N N . ARG A 1 88 ? -9.786 12.514 18.289 1.00 77.56 88 ARG A N 1
ATOM 731 C CA . ARG A 1 88 ? -9.057 13.468 17.434 1.00 77.56 88 ARG A CA 1
ATOM 732 C C . ARG A 1 88 ? -9.421 13.378 15.954 1.00 77.56 88 ARG A C 1
ATOM 734 O O . ARG A 1 88 ? -9.028 14.271 15.203 1.00 77.56 88 ARG A O 1
ATOM 741 N N . TYR A 1 89 ? -10.167 12.357 15.522 1.00 73.50 89 TYR A N 1
ATOM 742 C CA . TYR A 1 89 ? -10.500 12.140 14.107 1.00 73.50 89 TYR A CA 1
ATOM 743 C C . TYR A 1 89 ? -11.183 13.362 13.472 1.00 73.50 89 TYR A C 1
ATOM 745 O O . TYR A 1 89 ? -10.672 13.920 12.499 1.00 73.50 89 TYR A O 1
ATOM 753 N N . GLN A 1 90 ? -12.298 13.824 14.048 1.00 65.94 90 GLN A N 1
ATOM 754 C CA . GLN A 1 90 ? -13.131 14.869 13.437 1.00 65.94 90 GLN A CA 1
ATOM 755 C C . GLN A 1 90 ? -12.456 16.247 13.403 1.00 65.94 90 GLN A C 1
ATOM 757 O O . GLN A 1 90 ? -12.742 17.055 12.523 1.00 65.94 90 GLN A O 1
ATOM 762 N N . THR A 1 91 ? -11.552 16.527 14.345 1.00 69.06 91 THR A N 1
ATOM 763 C CA . THR A 1 91 ? -10.887 17.835 14.458 1.00 69.06 91 THR A CA 1
ATOM 764 C C . THR A 1 91 ? -9.616 17.940 13.618 1.00 69.06 91 THR A C 1
ATOM 766 O O . THR A 1 91 ? -9.131 19.047 13.380 1.00 69.06 91 THR A O 1
ATOM 769 N N . ARG A 1 92 ? -9.046 16.808 13.184 1.00 77.12 92 ARG A N 1
ATOM 770 C CA . ARG A 1 92 ? -7.727 16.763 12.533 1.00 77.12 92 ARG A CA 1
ATOM 771 C C . ARG A 1 92 ? -7.745 16.213 11.111 1.00 77.12 92 ARG A C 1
ATOM 773 O O . ARG A 1 92 ? -6.810 16.510 10.370 1.00 77.12 92 ARG A O 1
ATOM 780 N N . LEU A 1 93 ? -8.758 15.437 10.720 1.00 79.25 93 LEU A N 1
ATOM 781 C CA . LEU A 1 93 ? -8.816 14.805 9.400 1.00 79.25 93 LEU A CA 1
ATOM 782 C C . LEU A 1 93 ? -9.933 15.391 8.533 1.00 79.25 93 LEU A C 1
ATOM 784 O O . LEU A 1 93 ? -11.092 15.439 8.932 1.00 79.25 93 LEU A O 1
ATOM 788 N N . ASN A 1 94 ? -9.571 15.768 7.306 1.00 79.94 94 ASN A N 1
ATOM 789 C CA . ASN A 1 94 ? -10.506 16.106 6.237 1.00 79.94 94 ASN A CA 1
ATOM 790 C C . ASN A 1 94 ? -10.513 14.955 5.217 1.00 79.94 94 ASN A C 1
ATOM 792 O O . ASN A 1 94 ? -9.522 14.740 4.516 1.00 79.94 94 ASN A O 1
ATOM 796 N N . VAL A 1 95 ? -11.592 14.175 5.183 1.00 80.31 95 VAL A N 1
ATOM 797 C CA . VAL A 1 95 ? -11.736 12.975 4.354 1.00 80.31 95 VAL A CA 1
ATOM 798 C C . VAL A 1 95 ? -12.450 13.351 3.061 1.00 80.31 95 VAL A C 1
ATOM 800 O O . VAL A 1 95 ? -13.596 13.785 3.072 1.00 80.31 95 VAL A O 1
ATOM 803 N N . GLY A 1 96 ? -11.762 13.163 1.931 1.00 76.94 96 GLY A N 1
ATOM 804 C CA . GLY A 1 96 ? -12.099 13.814 0.658 1.00 76.94 96 GLY A CA 1
ATOM 805 C C . GLY A 1 96 ? -13.476 13.517 0.053 1.00 76.94 96 GLY A C 1
ATOM 806 O O . GLY A 1 96 ? -13.909 14.269 -0.812 1.00 76.94 96 GLY A O 1
ATOM 807 N N . ILE A 1 97 ? -14.165 12.461 0.492 1.00 82.94 97 ILE A N 1
ATOM 808 C CA . ILE A 1 97 ? -15.511 12.091 0.014 1.00 82.94 97 ILE A CA 1
ATOM 809 C C . ILE A 1 97 ? -16.576 12.130 1.119 1.00 82.94 97 ILE A C 1
ATOM 811 O O . ILE A 1 97 ? -17.714 11.722 0.900 1.00 82.94 97 ILE A O 1
ATOM 815 N N . THR A 1 98 ? -16.224 12.620 2.308 1.00 83.75 98 THR A N 1
ATOM 816 C CA . THR A 1 98 ? -17.110 12.625 3.472 1.00 83.75 98 THR A CA 1
ATOM 817 C C . THR A 1 98 ? -17.671 14.021 3.708 1.00 83.75 98 THR A C 1
ATOM 819 O O . THR A 1 98 ? -16.929 14.983 3.895 1.00 83.75 98 THR A O 1
ATOM 822 N N . GLN A 1 99 ? -18.999 14.147 3.785 1.00 85.69 99 GLN A N 1
ATOM 823 C CA . GLN A 1 99 ? -19.618 15.368 4.297 1.00 85.69 99 GLN A CA 1
ATOM 824 C C . GLN A 1 99 ? -19.526 15.376 5.829 1.00 85.69 99 GLN A C 1
ATOM 826 O O . GLN A 1 99 ? -20.389 14.837 6.517 1.00 85.69 99 GLN A O 1
ATOM 831 N N . HIS A 1 100 ? -18.476 15.998 6.366 1.00 82.44 100 HIS A N 1
ATOM 832 C CA . HIS A 1 100 ? -18.135 15.960 7.793 1.00 82.44 100 HIS A CA 1
ATOM 833 C C . HIS A 1 100 ? -19.263 16.401 8.734 1.00 82.44 100 HIS A C 1
ATOM 835 O O . HIS A 1 100 ? -19.396 15.848 9.819 1.00 82.44 100 HIS A O 1
ATOM 841 N N . LYS A 1 101 ? -20.117 17.348 8.317 1.00 83.88 101 LYS A N 1
ATOM 842 C CA . LYS A 1 101 ? -21.265 17.802 9.128 1.00 83.88 101 LYS A CA 1
ATOM 843 C C . LYS A 1 101 ? -22.361 16.745 9.308 1.00 83.88 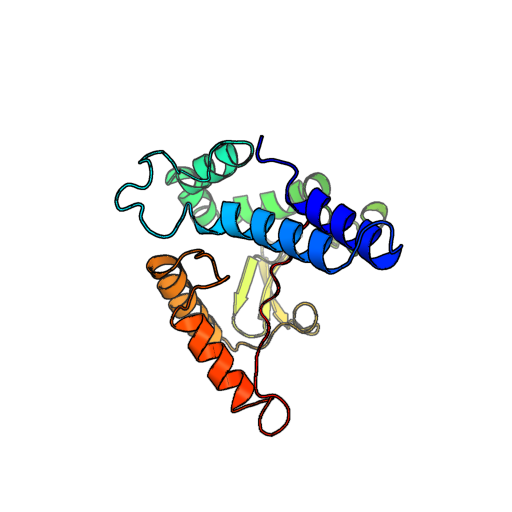101 LYS A C 1
ATOM 845 O O . LYS A 1 101 ? -23.228 16.928 10.152 1.00 83.88 101 LYS A O 1
ATOM 850 N N . LEU A 1 102 ? -22.354 15.689 8.493 1.00 86.88 102 LEU A N 1
ATOM 851 C CA . LEU A 1 102 ? -23.376 14.641 8.478 1.00 86.88 102 LEU A CA 1
ATOM 852 C C . LEU A 1 102 ? -22.889 13.316 9.076 1.00 86.88 102 LEU A C 1
ATOM 854 O O . LEU A 1 102 ? -23.634 12.343 9.034 1.00 86.88 102 LEU A O 1
ATOM 858 N N . VAL A 1 103 ? -21.661 13.253 9.600 1.00 84.25 103 VAL A N 1
ATOM 859 C CA . VAL A 1 103 ? -21.093 12.027 10.178 1.00 84.25 103 VAL A CA 1
ATOM 860 C C . VAL A 1 103 ? -21.010 12.163 11.697 1.00 84.25 103 VAL A C 1
ATOM 862 O O . VAL A 1 103 ? -20.122 12.864 12.189 1.00 84.25 103 VAL A O 1
ATOM 865 N N . PRO A 1 104 ? -21.901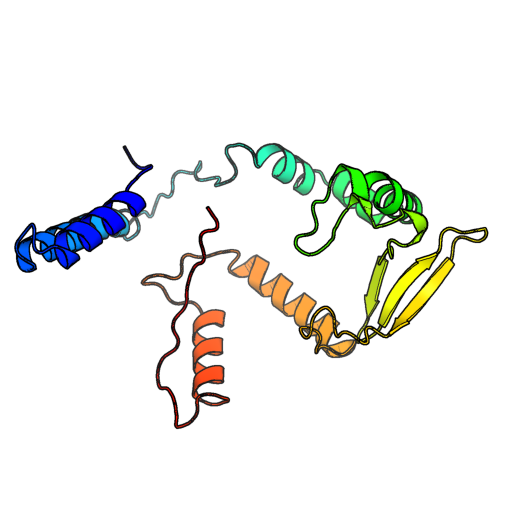 11.499 12.453 1.00 84.44 104 PRO A N 1
ATOM 866 C CA . PRO A 1 104 ? -21.815 11.458 13.907 1.00 84.44 104 PRO A CA 1
ATOM 867 C C . PRO A 1 104 ? -20.553 10.725 14.378 1.00 84.44 104 PRO A C 1
ATOM 869 O O . PRO A 1 104 ? -20.102 9.776 13.728 1.00 84.44 104 PRO A O 1
ATOM 872 N N . GLU A 1 105 ? -19.985 11.137 15.511 1.00 78.25 105 GLU A N 1
ATOM 873 C CA . GLU A 1 105 ? -18.733 10.573 16.045 1.00 78.25 105 GLU A CA 1
ATOM 874 C C . GLU A 1 105 ? -18.863 9.070 16.327 1.00 78.25 105 GLU A C 1
ATOM 876 O O . GLU A 1 105 ? -17.979 8.281 16.000 1.00 78.25 105 GLU A O 1
ATOM 881 N N . GLU A 1 106 ? -20.019 8.650 16.834 1.00 79.56 106 GLU A N 1
ATOM 882 C CA . GLU A 1 106 ? -20.354 7.265 17.154 1.00 79.56 106 GLU A CA 1
ATOM 883 C C . GLU A 1 106 ? -20.420 6.336 15.933 1.00 79.56 106 GLU A C 1
ATOM 885 O O . GLU A 1 106 ? -20.333 5.115 16.080 1.00 79.56 106 GLU A O 1
ATOM 890 N N . THR A 1 107 ? -20.558 6.894 14.726 1.00 83.38 107 THR A N 1
ATOM 891 C CA . THR A 1 107 ? -20.602 6.114 13.477 1.00 83.38 107 THR A CA 1
ATOM 892 C C . THR A 1 107 ? -19.218 5.874 12.879 1.00 83.38 107 THR A C 1
ATOM 894 O O . THR A 1 107 ? -19.058 5.016 12.005 1.00 83.38 107 THR A O 1
ATOM 897 N N . VAL A 1 108 ? -18.198 6.594 13.358 1.00 86.88 108 VAL A N 1
ATOM 898 C CA . VAL A 1 108 ? -16.828 6.445 12.873 1.00 86.88 108 VAL A CA 1
ATOM 899 C C . VAL A 1 108 ? -16.288 5.082 13.299 1.00 86.88 108 VAL A C 1
ATOM 901 O O . VAL A 1 108 ? -16.229 4.731 14.476 1.00 86.88 108 VAL A O 1
ATOM 904 N N . THR A 1 109 ? -15.870 4.292 12.315 1.00 89.44 109 THR A N 1
ATOM 905 C CA . THR A 1 109 ? -15.279 2.977 12.564 1.00 89.44 109 THR A CA 1
ATOM 906 C C . THR A 1 109 ? -13.802 3.129 12.917 1.00 89.44 109 THR A C 1
ATOM 908 O O . THR A 1 109 ? -12.998 3.534 12.080 1.00 89.44 109 THR A O 1
ATOM 911 N N . VAL A 1 110 ? -13.431 2.772 14.150 1.00 89.75 110 VAL A N 1
ATOM 912 C CA . VAL A 1 110 ? -12.034 2.777 14.609 1.00 89.75 110 VAL A CA 1
ATOM 913 C C . VAL A 1 110 ? -11.373 1.447 14.244 1.00 89.75 110 VAL A C 1
ATOM 915 O O . VAL A 1 110 ? -11.601 0.420 14.888 1.00 89.75 110 VAL A O 1
ATOM 918 N N . ILE A 1 111 ? -10.556 1.461 13.191 1.00 91.19 111 ILE A N 1
ATOM 919 C CA . ILE A 1 111 ? -9.799 0.293 12.726 1.00 91.19 111 ILE A CA 1
ATOM 920 C C . ILE A 1 111 ? -8.461 0.246 13.467 1.00 91.19 111 ILE A C 1
ATOM 922 O O . ILE A 1 111 ? -7.635 1.142 13.322 1.00 91.19 111 ILE A O 1
ATOM 926 N N . TYR A 1 112 ? -8.240 -0.811 14.248 1.00 89.50 112 TYR A N 1
ATOM 927 C CA . TYR A 1 112 ? -6.986 -1.034 14.969 1.00 89.50 112 TYR A CA 1
ATOM 928 C C . TYR A 1 112 ? -5.925 -1.698 14.086 1.00 89.50 112 TYR A C 1
ATOM 930 O O . TYR A 1 112 ? -4.755 -1.326 14.107 1.00 89.50 112 TYR A O 1
ATOM 938 N N . SER A 1 113 ? -6.328 -2.707 13.314 1.00 92.00 113 SER A N 1
ATOM 939 C CA . SER A 1 113 ? -5.441 -3.458 12.423 1.00 92.00 113 SER A CA 1
ATOM 940 C C . SER A 1 113 ? -6.241 -4.207 11.358 1.00 92.00 113 SER A C 1
ATOM 942 O O . SER A 1 113 ? -7.475 -4.187 11.362 1.00 92.00 113 SER A O 1
ATOM 944 N N . ARG A 1 114 ? -5.544 -4.909 10.461 1.00 95.19 114 ARG A N 1
ATOM 945 C CA . ARG A 1 114 ? -6.130 -5.911 9.563 1.00 95.19 114 ARG A CA 1
ATOM 946 C C . ARG A 1 114 ? -5.250 -7.154 9.470 1.00 95.19 114 ARG A C 1
ATOM 948 O O . ARG A 1 114 ? -4.035 -7.054 9.649 1.00 95.19 114 ARG A O 1
ATOM 955 N N . CYS A 1 115 ? -5.862 -8.289 9.162 1.00 95.56 115 CYS A N 1
ATOM 956 C CA . CYS A 1 115 ? -5.175 -9.537 8.847 1.00 95.56 115 CYS A CA 1
ATOM 957 C C . CYS A 1 115 ? -5.949 -10.258 7.741 1.00 95.56 115 CYS A C 1
ATOM 959 O O . CYS A 1 115 ? -7.111 -10.621 7.950 1.00 95.56 115 CYS A O 1
ATOM 961 N N . GLY A 1 116 ? -5.329 -10.410 6.568 1.00 92.88 116 GLY A N 1
ATOM 962 C CA . GLY A 1 116 ? -6.036 -10.860 5.370 1.00 92.88 116 GLY A CA 1
ATOM 963 C C . GLY A 1 116 ? -7.186 -9.917 5.072 1.00 92.88 116 GLY A C 1
ATOM 964 O O . GLY A 1 116 ? -6.999 -8.708 5.097 1.00 92.88 116 GLY A O 1
ATOM 965 N N . GLU A 1 117 ? -8.388 -10.448 4.887 1.00 93.62 117 GLU A N 1
ATOM 966 C CA . GLU A 1 117 ? -9.606 -9.742 4.483 1.00 93.62 117 GLU A CA 1
ATOM 967 C C . GLU A 1 117 ? -10.393 -9.123 5.650 1.00 93.62 117 GLU A C 1
ATOM 969 O O . GLU A 1 117 ? -11.445 -8.515 5.440 1.00 93.62 117 GLU A O 1
ATOM 974 N N . LYS A 1 118 ? -9.927 -9.283 6.896 1.00 95.88 118 LYS A N 1
ATOM 975 C CA . LYS A 1 118 ? -10.662 -8.852 8.094 1.00 95.88 118 LYS A CA 1
ATOM 976 C C . LYS A 1 118 ? -9.975 -7.698 8.812 1.00 95.88 118 LYS A C 1
ATOM 978 O O . LYS A 1 118 ? -8.796 -7.771 9.162 1.00 95.88 118 LYS A O 1
ATOM 983 N N . PHE A 1 119 ? -10.749 -6.663 9.118 1.00 96.44 119 PHE A N 1
ATOM 984 C CA . PHE A 1 119 ? -10.377 -5.617 10.060 1.00 96.44 119 PHE A CA 1
ATOM 985 C C . PHE A 1 119 ? -10.560 -6.082 11.500 1.00 96.44 119 PHE A C 1
ATOM 987 O O . PHE A 1 119 ? -11.543 -6.744 11.826 1.00 96.44 119 PHE A O 1
ATOM 994 N N . SER A 1 120 ? -9.658 -5.649 12.372 1.00 93.81 120 SER A N 1
ATOM 995 C CA . SER A 1 120 ? -9.865 -5.617 13.817 1.00 93.81 120 SER A CA 1
ATOM 996 C C . SER A 1 120 ? -10.435 -4.247 14.175 1.00 93.81 120 SER A C 1
ATOM 998 O O . SER A 1 120 ? -9.716 -3.248 14.151 1.00 93.81 120 SER A O 1
ATOM 1000 N N . VAL A 1 121 ? -11.730 -4.192 14.473 1.00 91.62 121 VAL A N 1
ATOM 1001 C CA . VAL A 1 121 ? -12.460 -2.953 14.760 1.00 91.62 121 VAL A CA 1
ATOM 1002 C C . VAL A 1 121 ? -12.704 -2.832 16.253 1.00 91.62 121 VAL A C 1
ATOM 1004 O O . VAL A 1 121 ? -13.240 -3.749 16.880 1.00 91.62 121 VAL A O 1
ATOM 1007 N N . TYR A 1 122 ? -12.347 -1.681 16.810 1.00 88.19 122 TYR A N 1
ATOM 1008 C CA . TYR A 1 122 ? -12.608 -1.356 18.203 1.00 88.19 122 TYR A CA 1
ATOM 1009 C C . TYR A 1 122 ? -14.035 -0.824 18.395 1.00 88.19 122 TYR A C 1
ATOM 1011 O O . TYR A 1 122 ? -14.522 0.000 17.617 1.00 88.19 122 TYR A O 1
ATOM 1019 N N . LYS A 1 123 ? -14.712 -1.312 19.438 1.00 85.12 123 LYS A N 1
ATOM 1020 C CA . LYS A 1 123 ? -16.063 -0.912 19.844 1.00 85.12 123 LYS A CA 1
ATOM 1021 C C . LYS A 1 123 ? -16.007 -0.391 21.283 1.00 85.12 123 LYS A C 1
ATOM 1023 O O . LYS A 1 123 ? -15.918 -1.168 22.225 1.00 85.12 123 LYS A O 1
ATOM 1028 N N . GLY A 1 124 ? -16.048 0.932 21.435 1.00 67.38 124 GLY A N 1
ATOM 1029 C CA . GLY A 1 124 ? -15.918 1.630 22.723 1.00 67.38 124 GLY A CA 1
ATOM 1030 C C . GLY A 1 124 ? -17.249 1.963 23.409 1.00 67.38 124 GLY A C 1
ATOM 1031 O O . GLY A 1 124 ? -17.398 3.068 23.926 1.00 67.38 124 GLY A O 1
ATOM 1032 N N . SER A 1 125 ? -18.239 1.064 23.363 1.00 60.06 125 SER A N 1
ATOM 1033 C CA . SER A 1 125 ? -19.529 1.222 24.055 1.00 60.06 125 SER A CA 1
ATOM 1034 C C . SER A 1 125 ? -19.703 0.137 25.122 1.00 60.06 125 SER A C 1
ATOM 1036 O O . SER A 1 125 ? -20.135 -0.976 24.826 1.00 60.06 125 SER A O 1
ATOM 1038 N N . GLY A 1 126 ? -19.350 0.458 26.368 1.00 60.12 126 GLY A N 1
ATOM 1039 C CA . GLY A 1 126 ? -19.672 -0.328 27.568 1.00 60.12 126 GLY A CA 1
ATOM 1040 C C . GLY A 1 126 ? -18.698 -1.458 27.929 1.00 60.12 126 GLY A C 1
ATOM 1041 O O . GLY A 1 126 ? -18.442 -1.650 29.109 1.00 60.12 126 GLY A O 1
ATOM 1042 N N . ASN A 1 127 ? -18.116 -2.154 26.948 1.00 64.62 127 ASN A N 1
ATOM 1043 C CA . ASN A 1 127 ? -17.036 -3.127 27.147 1.00 64.62 127 ASN A CA 1
ATOM 1044 C C . ASN A 1 127 ? -16.013 -2.959 26.022 1.00 64.62 127 ASN A C 1
ATOM 1046 O O . ASN A 1 127 ? -16.302 -3.311 24.875 1.00 64.62 127 ASN A O 1
ATOM 1050 N N . ASP A 1 128 ? -14.839 -2.421 26.355 1.00 74.50 128 ASP A N 1
ATOM 1051 C CA . ASP A 1 128 ? -13.714 -2.251 25.434 1.00 74.50 128 ASP A CA 1
ATOM 1052 C C . ASP A 1 128 ? -13.393 -3.572 24.735 1.00 74.50 128 ASP A C 1
ATOM 1054 O O . ASP A 1 128 ? -12.775 -4.476 25.297 1.00 74.50 128 ASP A O 1
ATOM 1058 N N . SER A 1 129 ? -13.849 -3.697 23.491 1.00 85.56 129 SER A N 1
ATOM 1059 C CA . SER A 1 129 ? -13.758 -4.942 22.740 1.00 85.56 129 SER A CA 1
ATOM 1060 C C . SER A 1 129 ? -13.283 -4.686 21.320 1.00 85.56 129 SER A C 1
ATOM 1062 O O . SER A 1 129 ? -13.570 -3.659 20.699 1.00 85.56 129 SER A O 1
ATOM 1064 N N . ILE A 1 130 ? -12.511 -5.641 20.809 1.00 89.06 130 ILE A N 1
ATOM 1065 C CA . ILE A 1 130 ? -12.084 -5.678 19.416 1.00 89.06 130 ILE A CA 1
ATOM 1066 C C . ILE A 1 130 ? -12.804 -6.832 18.746 1.00 89.06 130 ILE A C 1
ATOM 1068 O O . ILE A 1 130 ? -12.759 -7.966 19.216 1.00 89.06 130 ILE A O 1
ATOM 1072 N N . THR A 1 131 ? -13.454 -6.524 17.634 1.00 93.00 131 THR A N 1
ATOM 1073 C CA . THR A 1 131 ? -14.241 -7.476 16.854 1.00 93.00 131 THR A CA 1
ATOM 1074 C C . THR A 1 131 ? -13.691 -7.561 15.443 1.00 93.00 131 THR A C 1
ATOM 1076 O O . THR A 1 131 ? -13.212 -6.565 14.897 1.00 93.00 131 THR A O 1
ATOM 1079 N N . GLN A 1 132 ? -13.744 -8.751 14.848 1.00 95.44 132 GLN A N 1
ATOM 1080 C CA . GLN A 1 132 ? -13.382 -8.906 13.447 1.00 95.44 132 GLN A CA 1
ATOM 1081 C C . GLN A 1 132 ? -14.548 -8.512 12.544 1.00 95.44 132 GLN A C 1
ATOM 1083 O O . GLN A 1 132 ? -15.681 -8.931 12.774 1.00 95.44 132 GLN A O 1
ATOM 1088 N N . GLN A 1 133 ? -14.261 -7.744 11.497 1.00 96.00 133 GLN A N 1
ATOM 1089 C CA . GLN A 1 133 ? -15.224 -7.382 10.459 1.00 96.00 133 GLN A CA 1
ATOM 1090 C C . GLN A 1 133 ? -14.609 -7.622 9.087 1.00 96.00 133 GLN A C 1
ATOM 1092 O O . GLN A 1 133 ? -13.468 -7.237 8.843 1.00 96.00 133 GLN A O 1
ATOM 1097 N N . PHE A 1 134 ? -15.352 -8.280 8.202 1.00 96.00 134 PHE A N 1
ATOM 1098 C CA . PHE A 1 134 ? -14.911 -8.525 6.833 1.00 96.00 134 PHE A CA 1
ATOM 1099 C C . PHE A 1 134 ? -14.957 -7.230 6.011 1.00 96.00 134 PHE A C 1
ATOM 1101 O O . PHE A 1 134 ? -15.958 -6.512 6.035 1.00 96.00 134 PHE A O 1
ATOM 1108 N N . ASP A 1 135 ? -13.884 -6.939 5.279 1.00 95.62 135 ASP A N 1
ATOM 1109 C CA . ASP A 1 135 ? -13.753 -5.755 4.428 1.00 95.62 135 ASP A CA 1
ATOM 1110 C C . ASP A 1 135 ? -14.465 -5.954 3.079 1.00 95.62 135 ASP A C 1
ATOM 1112 O O . ASP A 1 135 ? -13.846 -6.186 2.041 1.00 95.62 135 ASP A O 1
ATOM 1116 N N . ALA A 1 136 ? -15.797 -5.884 3.096 1.00 94.00 136 ALA A N 1
ATOM 1117 C CA . ALA A 1 136 ? -16.625 -6.172 1.922 1.00 94.00 136 ALA A CA 1
ATOM 1118 C C . ALA A 1 136 ? -16.471 -5.154 0.778 1.00 94.00 136 ALA A C 1
ATOM 1120 O O . ALA A 1 136 ? -16.700 -5.497 -0.379 1.00 94.00 136 ALA A O 1
ATOM 1121 N N . CYS A 1 137 ? -16.088 -3.908 1.074 1.00 92.75 137 CYS A N 1
ATOM 112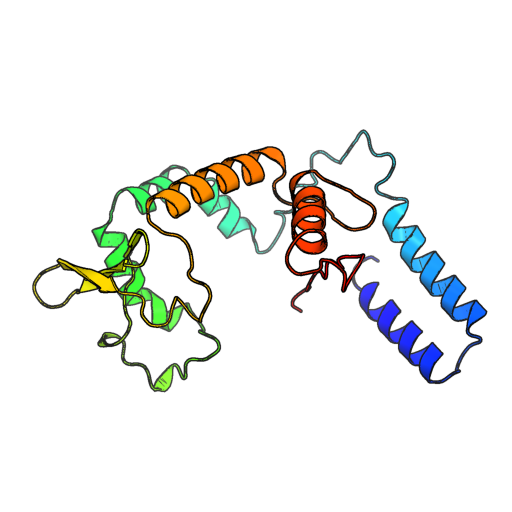2 C CA . CYS A 1 137 ? -15.812 -2.906 0.041 1.00 92.75 137 CYS A CA 1
ATOM 1123 C C . CYS A 1 137 ? -14.378 -2.996 -0.503 1.00 92.75 137 CYS A C 1
ATOM 1125 O O . CYS A 1 137 ? -13.997 -2.184 -1.354 1.00 92.75 137 CYS A O 1
ATOM 1127 N N . ALA A 1 138 ? -13.592 -3.961 -0.009 1.00 93.25 138 ALA A N 1
ATOM 1128 C CA . ALA A 1 138 ? -12.197 -4.164 -0.360 1.00 93.25 138 ALA A CA 1
ATOM 1129 C C . ALA A 1 138 ? -11.381 -2.868 -0.231 1.00 93.25 138 ALA A C 1
ATOM 1131 O O . ALA A 1 138 ? -10.572 -2.562 -1.104 1.00 93.25 138 ALA A O 1
ATOM 1132 N N . SER A 1 139 ? -11.622 -2.079 0.826 1.00 92.50 139 SER A N 1
ATOM 1133 C CA . SER A 1 139 ? -10.997 -0.765 1.037 1.00 92.50 139 SER A CA 1
ATOM 1134 C C . SER A 1 139 ? -10.968 0.082 -0.247 1.00 92.50 139 SER A C 1
ATOM 1136 O O . SER A 1 139 ? -9.901 0.508 -0.689 1.00 92.50 139 SER A O 1
ATOM 1138 N N . TRP A 1 140 ? -12.134 0.288 -0.871 1.00 93.19 140 TRP A N 1
ATOM 1139 C CA . TRP A 1 140 ? -12.264 0.976 -2.165 1.00 93.19 140 TRP A CA 1
ATOM 1140 C C . TRP A 1 140 ? -11.619 0.202 -3.327 1.00 93.19 140 TRP A C 1
ATOM 1142 O O . TRP A 1 140 ? -10.855 0.752 -4.115 1.00 93.19 140 TRP A O 1
ATOM 1152 N N . TRP A 1 141 ? -11.955 -1.086 -3.440 1.00 93.69 141 TRP A N 1
ATOM 1153 C CA . TRP A 1 141 ? -11.497 -1.971 -4.525 1.00 93.69 141 TRP A CA 1
ATOM 1154 C C . TRP A 1 141 ? -9.968 -2.123 -4.627 1.00 93.69 141 TRP A C 1
ATOM 1156 O O . TRP A 1 141 ? -9.449 -2.436 -5.695 1.00 93.69 141 TRP A O 1
ATOM 1166 N N . THR A 1 142 ? -9.243 -1.902 -3.527 1.00 92.19 142 THR A N 1
ATOM 1167 C CA . THR A 1 142 ? -7.776 -2.015 -3.471 1.00 92.19 142 THR A CA 1
ATOM 1168 C C . THR A 1 142 ? -7.283 -3.269 -2.752 1.00 92.19 142 THR A C 1
ATOM 1170 O O . THR A 1 142 ? -6.134 -3.660 -2.950 1.00 92.19 142 THR A O 1
ATOM 1173 N N . GLN A 1 143 ? -8.110 -3.908 -1.914 1.00 90.88 143 GLN A N 1
ATOM 1174 C CA . GLN A 1 143 ? -7.690 -5.116 -1.202 1.00 90.88 143 GLN A CA 1
ATOM 1175 C C . GLN A 1 143 ? -7.490 -6.307 -2.132 1.00 90.88 143 GLN A C 1
ATOM 1177 O O . GLN A 1 143 ? -8.232 -6.514 -3.088 1.00 90.88 143 GLN A O 1
ATOM 1182 N N . GLY A 1 144 ? -6.508 -7.123 -1.768 1.00 88.81 144 GLY A N 1
ATOM 1183 C CA . GLY A 1 144 ? -6.093 -8.318 -2.496 1.00 88.81 144 GLY A CA 1
ATOM 1184 C C . GLY A 1 144 ? -5.245 -9.295 -1.670 1.00 88.81 144 GLY A C 1
ATOM 1185 O O . GLY A 1 144 ? -5.344 -10.490 -1.928 1.00 88.81 144 GLY A O 1
ATOM 1186 N N . PRO A 1 145 ? -4.444 -8.857 -0.673 1.00 93.06 145 PRO A N 1
ATOM 1187 C CA . PRO A 1 145 ? -3.628 -9.790 0.103 1.00 93.06 145 PRO A CA 1
ATOM 1188 C C . PRO A 1 145 ? -4.395 -10.623 1.136 1.00 93.06 145 PRO A C 1
ATOM 1190 O O . PRO A 1 145 ? -5.126 -10.079 1.967 1.00 93.06 145 PRO A O 1
ATOM 1193 N N . ASP A 1 146 ? -4.130 -11.932 1.137 1.00 94.50 146 ASP A N 1
ATOM 1194 C CA . ASP A 1 146 ? -4.453 -12.841 2.242 1.00 94.50 146 ASP A CA 1
ATOM 1195 C C . ASP A 1 146 ? -3.476 -12.644 3.434 1.00 94.50 146 ASP A C 1
ATOM 1197 O O . ASP A 1 146 ? -2.508 -11.881 3.321 1.00 94.50 146 ASP A O 1
ATOM 1201 N N . PRO A 1 147 ? -3.689 -13.289 4.602 1.00 94.56 147 PRO A N 1
ATOM 1202 C CA . PRO A 1 147 ? -2.813 -13.119 5.765 1.00 94.56 147 PRO A CA 1
ATOM 1203 C C . PRO A 1 147 ? -1.330 -13.439 5.521 1.00 94.56 147 PRO A C 1
ATOM 1205 O O . PRO A 1 147 ? -0.461 -12.751 6.061 1.00 94.56 147 PRO A O 1
ATOM 1208 N N . ALA A 1 148 ? -1.031 -14.479 4.740 1.00 95.94 148 ALA A N 1
ATOM 1209 C CA . ALA A 1 148 ? 0.339 -14.895 4.464 1.00 95.94 148 ALA A CA 1
ATOM 1210 C C . ALA A 1 148 ? 1.010 -13.900 3.512 1.00 95.94 148 ALA A C 1
ATOM 1212 O O . ALA A 1 148 ? 2.106 -13.409 3.797 1.00 95.94 148 ALA A O 1
ATOM 1213 N N . PHE A 1 149 ? 0.307 -13.524 2.444 1.00 93.88 149 PHE A N 1
ATOM 1214 C CA . PHE A 1 149 ? 0.807 -12.563 1.473 1.00 93.88 149 PHE A CA 1
ATOM 1215 C C . PHE A 1 149 ? 0.957 -11.159 2.077 1.00 93.88 149 PHE A C 1
ATOM 1217 O O . PHE A 1 149 ? 1.925 -10.461 1.783 1.00 93.88 149 PHE A O 1
ATOM 1224 N N . GLN A 1 150 ? 0.081 -10.752 3.004 1.00 95.81 150 GLN A N 1
ATOM 1225 C CA . GLN A 1 150 ? 0.219 -9.495 3.749 1.00 95.81 150 GLN A CA 1
ATOM 1226 C C . GLN A 1 150 ? 1.536 -9.439 4.545 1.00 95.81 150 GLN A C 1
ATOM 1228 O O . GLN A 1 150 ? 2.208 -8.405 4.558 1.00 95.81 150 GLN A O 1
ATOM 1233 N N . ALA A 1 151 ? 1.913 -10.533 5.215 1.00 94.38 151 ALA A N 1
ATOM 1234 C CA . ALA A 1 151 ? 3.156 -10.599 5.984 1.00 94.38 151 ALA A CA 1
ATOM 1235 C C . ALA A 1 151 ? 4.400 -10.589 5.080 1.00 94.38 151 ALA A C 1
ATOM 1237 O O . ALA A 1 151 ? 5.411 -9.972 5.419 1.00 94.38 151 ALA A O 1
ATOM 1238 N N . GLU A 1 152 ? 4.324 -11.248 3.923 1.00 95.62 152 GLU A N 1
ATOM 1239 C CA . GLU A 1 152 ? 5.379 -11.227 2.912 1.00 95.62 152 GLU A CA 1
ATOM 1240 C C . GLU A 1 152 ? 5.567 -9.831 2.310 1.00 95.62 152 GLU A C 1
ATOM 1242 O O . GLU A 1 152 ? 6.678 -9.305 2.341 1.00 95.62 152 GLU A O 1
ATOM 1247 N N . LEU A 1 153 ? 4.481 -9.177 1.888 1.00 93.75 153 LEU A N 1
ATOM 1248 C CA . LEU A 1 153 ? 4.512 -7.804 1.381 1.00 93.75 153 LEU A CA 1
ATOM 1249 C C . LEU A 1 153 ? 5.136 -6.831 2.385 1.00 93.75 153 LEU A C 1
ATOM 1251 O O . LEU A 1 153 ? 5.952 -5.995 2.002 1.00 93.75 153 LEU A O 1
ATOM 1255 N N . ALA A 1 154 ? 4.807 -6.950 3.676 1.00 92.75 154 ALA A N 1
ATOM 1256 C CA . ALA A 1 154 ? 5.399 -6.104 4.711 1.00 92.75 154 ALA A CA 1
ATOM 1257 C C . ALA A 1 154 ? 6.930 -6.257 4.790 1.00 92.75 154 ALA A C 1
ATOM 1259 O O . ALA A 1 154 ? 7.644 -5.267 4.971 1.00 92.75 154 ALA A O 1
ATOM 1260 N N . ARG A 1 155 ? 7.444 -7.481 4.619 1.00 92.25 155 ARG A N 1
ATOM 1261 C CA . ARG A 1 155 ? 8.884 -7.771 4.607 1.00 92.25 155 ARG A CA 1
ATOM 1262 C C . ARG A 1 155 ? 9.567 -7.181 3.373 1.00 92.25 155 ARG A C 1
ATOM 1264 O O . ARG A 1 155 ? 10.580 -6.499 3.519 1.00 92.25 155 ARG A O 1
ATOM 1271 N N . GLU A 1 156 ? 8.989 -7.385 2.191 1.00 94.19 156 GLU A N 1
ATOM 1272 C CA . GLU A 1 156 ? 9.534 -6.876 0.925 1.00 94.19 156 GLU A CA 1
ATOM 1273 C C . GLU A 1 156 ? 9.509 -5.343 0.858 1.00 94.19 156 GLU A C 1
ATOM 1275 O O . GLU A 1 156 ? 10.460 -4.711 0.387 1.00 94.19 156 GLU A O 1
ATOM 1280 N N . MET A 1 157 ? 8.464 -4.717 1.407 1.00 90.69 157 MET A N 1
ATOM 1281 C CA . MET A 1 157 ? 8.401 -3.264 1.570 1.00 90.69 157 MET A CA 1
ATOM 1282 C C . MET A 1 157 ? 9.483 -2.753 2.522 1.00 90.69 157 MET A C 1
ATOM 1284 O O . MET A 1 157 ? 10.129 -1.756 2.209 1.00 90.69 157 MET A O 1
ATOM 1288 N N . ALA A 1 158 ? 9.708 -3.417 3.661 1.00 88.62 158 ALA A N 1
ATOM 1289 C CA . ALA A 1 158 ? 10.754 -3.023 4.606 1.00 88.62 158 ALA A CA 1
ATOM 1290 C C . ALA A 1 158 ? 12.154 -3.134 3.984 1.00 88.62 158 ALA A C 1
ATOM 1292 O O . ALA A 1 158 ? 12.956 -2.207 4.104 1.00 88.62 158 ALA A O 1
ATOM 1293 N N . TYR A 1 159 ? 12.426 -4.231 3.270 1.00 90.44 159 TYR A N 1
ATOM 1294 C CA . TYR A 1 159 ? 13.672 -4.424 2.531 1.00 90.44 159 TYR A CA 1
ATOM 1295 C C . TYR A 1 159 ? 13.877 -3.331 1.473 1.00 90.44 159 TYR A C 1
ATOM 1297 O O . TYR A 1 159 ? 14.925 -2.685 1.432 1.00 90.44 159 TYR A O 1
ATOM 1305 N N . THR A 1 160 ? 12.853 -3.068 0.659 1.00 86.31 160 THR A N 1
ATOM 1306 C CA . THR A 1 160 ? 12.908 -2.065 -0.413 1.00 8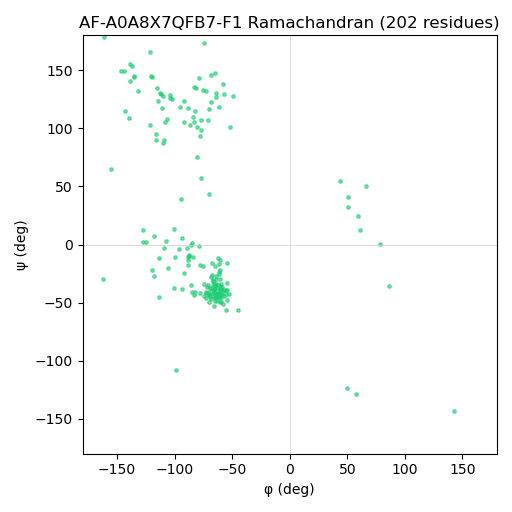6.31 160 THR A CA 1
ATOM 1307 C C . THR A 1 160 ? 13.062 -0.651 0.148 1.00 86.31 160 THR A C 1
ATOM 1309 O O . THR A 1 160 ? 13.859 0.130 -0.370 1.00 86.31 160 THR A O 1
ATOM 1312 N N . ALA A 1 161 ? 12.365 -0.322 1.240 1.00 86.94 161 ALA A N 1
ATOM 1313 C CA . ALA A 1 161 ? 12.496 0.962 1.923 1.00 86.94 161 ALA A CA 1
ATOM 1314 C C . ALA A 1 161 ? 13.912 1.169 2.478 1.00 86.94 161 ALA A C 1
ATOM 1316 O O . ALA A 1 161 ? 14.468 2.251 2.315 1.00 86.94 161 ALA A O 1
ATOM 1317 N N . ALA A 1 162 ? 14.512 0.137 3.080 1.00 82.69 162 ALA A N 1
ATOM 1318 C CA . ALA A 1 162 ? 15.877 0.206 3.600 1.00 82.69 162 ALA A CA 1
ATOM 1319 C C . ALA A 1 162 ? 16.933 0.310 2.487 1.00 82.69 162 ALA A C 1
ATOM 1321 O O . ALA A 1 162 ? 17.928 1.011 2.652 1.00 82.69 162 ALA A O 1
ATOM 1322 N N . ARG A 1 163 ? 16.727 -0.381 1.359 1.00 87.81 163 ARG A N 1
ATOM 1323 C CA . ARG A 1 163 ? 17.690 -0.422 0.250 1.00 87.81 163 ARG A CA 1
ATOM 1324 C C . ARG A 1 163 ? 17.601 0.785 -0.681 1.00 87.81 163 ARG A C 1
ATOM 1326 O O . ARG A 1 163 ? 18.633 1.269 -1.133 1.00 87.81 163 ARG A O 1
ATOM 1333 N N . PHE A 1 164 ? 16.392 1.237 -1.000 1.00 85.50 164 PHE A N 1
ATOM 1334 C CA . PHE A 1 164 ? 16.160 2.249 -2.034 1.00 85.50 164 PHE A CA 1
ATOM 1335 C C . PHE A 1 164 ? 15.519 3.531 -1.502 1.00 85.50 164 PHE A C 1
ATOM 1337 O O . PHE A 1 164 ? 15.704 4.582 -2.105 1.00 85.50 164 PHE A O 1
ATOM 1344 N N . GLY A 1 165 ? 14.757 3.481 -0.405 1.00 88.12 165 GLY A N 1
ATOM 1345 C CA . GLY A 1 165 ? 13.958 4.625 0.039 1.00 88.12 165 GLY A CA 1
ATOM 1346 C C . GLY A 1 165 ? 13.114 5.196 -1.110 1.00 88.12 165 GLY A C 1
ATOM 1347 O O . GLY A 1 165 ? 12.353 4.473 -1.751 1.00 88.12 165 GLY A O 1
ATOM 1348 N N . HIS A 1 166 ? 13.279 6.491 -1.392 1.00 83.00 166 HIS A N 1
ATOM 1349 C CA . HIS A 1 166 ? 12.802 7.112 -2.626 1.00 83.00 166 HIS A CA 1
ATOM 1350 C C . HIS A 1 166 ? 13.992 7.586 -3.464 1.00 83.00 166 HIS A C 1
ATOM 1352 O O . HIS A 1 166 ? 14.791 8.401 -3.004 1.00 83.00 166 HIS A O 1
ATOM 1358 N N . VAL A 1 167 ? 14.073 7.112 -4.706 1.00 78.62 167 VAL A N 1
ATOM 1359 C CA . VAL A 1 167 ? 15.099 7.488 -5.688 1.00 78.62 167 VAL A CA 1
ATOM 1360 C C . VAL A 1 167 ? 14.446 8.111 -6.918 1.00 78.62 167 VAL A C 1
ATOM 1362 O O . VAL A 1 167 ? 13.349 7.721 -7.322 1.00 78.62 167 VAL A O 1
ATOM 1365 N N . MET A 1 168 ? 15.114 9.099 -7.513 1.00 81.38 168 MET A N 1
ATOM 1366 C CA . MET A 1 168 ? 14.616 9.802 -8.697 1.00 81.38 168 MET A CA 1
ATOM 1367 C C . MET A 1 168 ? 14.507 8.849 -9.889 1.00 81.38 168 MET A C 1
ATOM 1369 O O . MET A 1 168 ? 15.485 8.208 -10.257 1.00 81.38 168 MET A O 1
ATOM 1373 N N . PHE A 1 169 ? 13.332 8.792 -10.518 1.00 81.44 169 PHE A N 1
ATOM 1374 C CA . PHE A 1 169 ? 13.073 7.906 -11.658 1.00 81.44 169 PHE A CA 1
ATOM 1375 C C . PHE A 1 169 ? 13.497 8.455 -13.036 1.00 81.44 169 PHE A C 1
ATOM 1377 O O . PHE A 1 169 ? 14.035 7.676 -13.818 1.00 81.44 169 PHE A O 1
ATOM 1384 N N . PRO A 1 170 ? 13.293 9.747 -13.382 1.00 82.31 170 PRO A N 1
ATOM 1385 C CA . PRO A 1 170 ? 13.652 10.255 -14.708 1.00 82.31 170 PRO A CA 1
ATOM 1386 C C . PRO A 1 170 ? 15.135 10.040 -15.024 1.00 82.31 170 PRO A C 1
ATOM 1388 O O . PRO A 1 170 ? 15.984 10.397 -14.213 1.00 82.31 170 PRO A O 1
ATOM 1391 N N . GLU A 1 171 ? 15.416 9.458 -16.194 1.00 79.69 171 GLU A N 1
ATOM 1392 C CA . GLU A 1 171 ? 16.771 9.145 -16.689 1.00 79.69 171 GLU A CA 1
ATOM 1393 C C . GLU A 1 171 ? 17.585 8.174 -15.811 1.00 79.69 171 GLU A C 1
ATOM 1395 O O . GLU A 1 171 ? 18.771 7.972 -16.055 1.00 79.69 171 GLU A O 1
ATOM 1400 N N . ASN A 1 172 ? 16.945 7.506 -14.845 1.00 84.56 172 ASN A N 1
ATOM 1401 C CA . ASN A 1 172 ? 17.559 6.485 -14.000 1.00 84.56 172 ASN A CA 1
ATOM 1402 C C . ASN A 1 172 ? 16.826 5.145 -14.131 1.00 84.56 172 ASN A C 1
ATOM 1404 O O . ASN A 1 172 ? 15.698 5.061 -14.617 1.00 84.56 172 ASN A O 1
ATOM 1408 N N . VAL A 1 173 ? 17.463 4.081 -13.644 1.00 89.12 173 VAL A N 1
ATOM 1409 C CA . VAL A 1 173 ? 16.878 2.739 -13.573 1.00 89.12 173 VAL A CA 1
ATOM 1410 C C . VAL A 1 173 ? 17.235 2.081 -12.244 1.00 89.12 173 VAL A C 1
ATOM 1412 O O . VAL A 1 173 ? 18.350 2.226 -11.748 1.00 89.12 173 VAL A O 1
ATOM 1415 N N . TYR A 1 174 ? 16.288 1.352 -11.657 1.00 91.44 174 TYR A N 1
ATOM 1416 C CA . TYR A 1 174 ? 16.509 0.560 -10.450 1.00 91.44 174 TYR A CA 1
ATOM 1417 C C . TYR A 1 174 ? 15.650 -0.704 -10.466 1.00 91.44 174 TYR A C 1
ATOM 1419 O O . TYR A 1 174 ? 14.555 -0.729 -11.033 1.0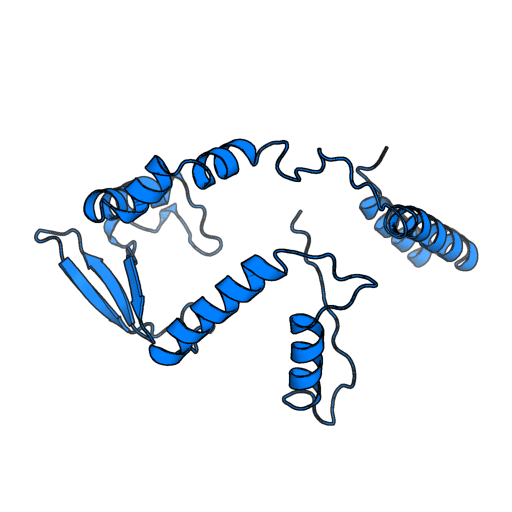0 91.44 174 TYR A O 1
ATOM 1427 N N . GLU A 1 175 ? 16.185 -1.752 -9.836 1.00 95.81 175 GLU A N 1
ATOM 1428 C CA . GLU A 1 175 ? 15.690 -3.132 -9.892 1.00 95.81 175 GLU A CA 1
ATOM 1429 C C . GLU A 1 175 ? 14.161 -3.262 -9.745 1.00 95.81 175 GLU A C 1
ATOM 1431 O O . GLU A 1 175 ? 13.547 -3.798 -10.671 1.00 95.81 175 GLU A O 1
ATOM 1436 N N . PRO A 1 176 ? 13.504 -2.761 -8.674 1.00 94.44 176 PRO A N 1
ATOM 1437 C CA . PRO A 1 176 ? 12.074 -3.011 -8.496 1.00 94.44 176 PRO A CA 1
ATOM 1438 C C . PRO A 1 176 ? 11.209 -2.337 -9.570 1.00 94.44 176 PRO A C 1
ATOM 1440 O O . PRO A 1 176 ? 10.171 -2.879 -9.944 1.00 94.44 176 PRO A O 1
ATOM 1443 N N . ALA A 1 177 ? 11.632 -1.188 -10.112 1.00 92.62 177 ALA A N 1
ATOM 1444 C CA . ALA A 1 177 ? 10.887 -0.515 -11.175 1.00 92.62 177 ALA A CA 1
ATOM 1445 C C . ALA A 1 177 ? 11.037 -1.230 -12.522 1.00 92.62 177 ALA A C 1
ATOM 1447 O O . ALA A 1 177 ? 10.036 -1.448 -13.204 1.00 92.62 177 ALA A O 1
ATOM 1448 N N . LEU A 1 178 ? 12.261 -1.633 -12.886 1.00 93.62 178 LEU A N 1
ATOM 1449 C CA . LEU A 1 178 ? 12.492 -2.384 -14.120 1.00 93.62 178 LEU A CA 1
ATOM 1450 C C . LEU A 1 178 ? 11.762 -3.728 -14.077 1.00 93.62 178 LEU A C 1
ATOM 1452 O O . LEU A 1 178 ? 11.053 -4.068 -15.022 1.00 93.62 178 LEU A O 1
ATOM 1456 N N . LYS A 1 179 ? 11.857 -4.453 -12.954 1.00 95.81 179 LYS A N 1
ATOM 1457 C CA . LYS A 1 179 ? 11.215 -5.762 -12.839 1.00 95.81 179 LYS A CA 1
ATOM 1458 C C . LYS A 1 179 ? 9.692 -5.677 -12.904 1.00 95.81 179 LYS A C 1
ATOM 1460 O O . LYS A 1 179 ? 9.054 -6.520 -13.528 1.00 95.81 179 LYS A O 1
ATOM 1465 N N . CYS A 1 180 ? 9.113 -4.639 -12.302 1.00 94.12 180 CYS A N 1
ATOM 1466 C CA . CYS A 1 180 ? 7.686 -4.353 -12.411 1.00 94.12 180 CYS A CA 1
ATOM 1467 C C . CYS A 1 180 ? 7.272 -4.092 -13.869 1.00 94.12 180 CYS A C 1
ATOM 1469 O O . CYS A 1 180 ? 6.286 -4.661 -14.333 1.00 94.12 180 CYS A O 1
ATOM 1471 N N . ALA A 1 181 ? 8.044 -3.293 -14.614 1.00 93.81 181 ALA A N 1
ATOM 1472 C CA . ALA A 1 181 ? 7.752 -3.009 -16.017 1.00 93.81 181 ALA A CA 1
ATOM 1473 C C . ALA A 1 181 ? 7.783 -4.276 -16.890 1.00 93.81 181 ALA A C 1
ATOM 1475 O O . ALA A 1 181 ? 6.860 -4.482 -17.675 1.00 93.81 181 ALA A O 1
ATOM 1476 N N . GLU A 1 182 ? 8.785 -5.144 -16.709 1.00 95.00 182 GLU A N 1
ATOM 1477 C CA . GLU A 1 182 ? 8.861 -6.444 -17.393 1.00 95.00 182 GLU A CA 1
ATOM 1478 C C . GLU A 1 182 ? 7.626 -7.304 -17.105 1.00 95.00 182 GLU A C 1
ATOM 1480 O O . GLU A 1 182 ? 6.959 -7.755 -18.030 1.00 95.00 182 GLU A O 1
ATOM 1485 N N . LEU A 1 183 ? 7.265 -7.477 -15.827 1.00 96.19 183 LEU A N 1
ATOM 1486 C CA . LEU A 1 183 ? 6.110 -8.290 -15.429 1.00 96.19 183 LEU A CA 1
ATOM 1487 C C . LEU A 1 183 ? 4.785 -7.742 -15.978 1.00 96.19 183 LEU A C 1
ATOM 1489 O O . LEU A 1 183 ? 3.893 -8.517 -16.324 1.00 96.19 183 LEU A O 1
ATOM 1493 N N . LEU A 1 184 ? 4.642 -6.418 -16.071 1.00 94.56 184 LEU A N 1
ATOM 1494 C CA . LEU A 1 184 ? 3.459 -5.790 -16.657 1.00 94.56 184 LEU A CA 1
ATOM 1495 C C . LEU A 1 184 ? 3.386 -6.016 -18.169 1.00 94.56 184 LEU A C 1
ATOM 1497 O O . LEU A 1 184 ? 2.315 -6.360 -18.670 1.00 94.56 184 LEU A O 1
ATOM 1501 N N . ILE A 1 185 ? 4.502 -5.847 -18.883 1.00 95.06 185 ILE A N 1
ATOM 1502 C CA . ILE A 1 185 ? 4.581 -6.051 -20.336 1.00 95.06 185 ILE A CA 1
ATOM 1503 C C . ILE A 1 185 ? 4.370 -7.527 -20.686 1.00 95.06 185 ILE A C 1
ATOM 1505 O O . ILE A 1 185 ? 3.589 -7.834 -21.582 1.00 95.06 185 ILE A O 1
ATOM 1509 N N . ASP A 1 186 ? 4.998 -8.443 -19.951 1.00 95.75 186 ASP A N 1
ATOM 1510 C CA . ASP A 1 186 ? 4.890 -9.886 -20.189 1.00 95.75 186 ASP A CA 1
ATOM 1511 C C . ASP A 1 186 ? 3.576 -10.489 -19.671 1.00 95.75 186 ASP A C 1
ATOM 1513 O O . ASP A 1 186 ? 3.200 -11.597 -20.067 1.00 95.75 186 ASP A O 1
ATOM 1517 N N . GLY A 1 187 ? 2.879 -9.773 -18.788 1.00 95.75 187 GLY A N 1
ATOM 1518 C CA . GLY A 1 187 ? 1.585 -10.140 -18.226 1.00 95.75 187 GLY A CA 1
ATOM 1519 C C . GLY A 1 187 ? 0.432 -9.430 -18.929 1.00 95.75 187 GLY A C 1
ATOM 1520 O O . GLY A 1 187 ? 0.074 -9.749 -20.061 1.00 95.75 187 GLY A O 1
ATOM 1521 N N . VAL A 1 188 ? -0.177 -8.466 -18.235 1.00 93.94 188 VAL A N 1
ATOM 1522 C CA . VAL A 1 188 ? -1.392 -7.762 -18.692 1.00 93.94 188 VAL A CA 1
ATOM 1523 C C . VAL A 1 188 ? -1.204 -6.997 -20.006 1.00 93.94 188 VAL A C 1
ATOM 1525 O O . VAL A 1 188 ? -2.172 -6.777 -20.728 1.00 93.94 188 VAL A O 1
ATOM 1528 N N . GLY A 1 189 ? 0.026 -6.591 -20.324 1.00 92.69 189 GLY A N 1
ATOM 1529 C CA . GLY A 1 189 ? 0.377 -5.868 -21.544 1.00 92.69 189 GLY A CA 1
ATOM 1530 C C . GLY A 1 189 ? 0.753 -6.762 -22.726 1.00 92.69 189 GLY A C 1
ATOM 1531 O O . GLY A 1 189 ? 1.004 -6.232 -23.812 1.00 92.69 189 GLY A O 1
ATOM 1532 N N . LYS A 1 190 ? 0.793 -8.089 -22.552 1.00 94.88 190 LYS A N 1
ATOM 1533 C CA . LYS A 1 190 ? 1.390 -9.000 -23.533 1.00 94.88 190 LYS A CA 1
ATOM 1534 C C . LYS A 1 190 ? 0.676 -8.927 -24.876 1.00 94.88 190 LYS A C 1
ATOM 1536 O O . LYS A 1 190 ? -0.503 -9.246 -24.986 1.00 94.88 190 LYS A O 1
ATOM 1541 N N . GLY A 1 191 ? 1.416 -8.534 -25.911 1.00 94.38 191 GLY A N 1
ATOM 1542 C CA . GLY A 1 191 ? 0.889 -8.372 -27.270 1.00 94.38 191 GLY A CA 1
ATOM 1543 C C . GLY A 1 191 ? 0.098 -7.079 -27.508 1.00 94.38 191 GLY A C 1
ATOM 1544 O O . GLY A 1 191 ? -0.344 -6.860 -28.632 1.00 94.38 191 GLY A O 1
ATOM 1545 N N . PHE A 1 192 ? -0.047 -6.215 -26.497 1.00 90.81 192 PHE A N 1
ATOM 1546 C CA . PHE A 1 192 ? -0.782 -4.948 -26.590 1.00 90.81 192 PHE A CA 1
ATOM 1547 C C . PHE A 1 192 ? 0.122 -3.722 -26.450 1.00 90.81 192 PHE A C 1
ATOM 1549 O O . PHE A 1 192 ? 0.002 -2.785 -27.237 1.00 90.81 192 PHE A O 1
ATOM 1556 N N . PHE A 1 193 ? 1.041 -3.718 -25.481 1.00 87.25 193 PHE A N 1
ATOM 1557 C CA . PHE A 1 193 ? 1.927 -2.581 -25.221 1.00 87.25 193 PHE A CA 1
ATOM 1558 C C . PHE A 1 193 ? 3.363 -3.054 -25.003 1.00 87.25 193 PHE A C 1
ATOM 1560 O O . PHE A 1 193 ? 3.599 -4.101 -24.409 1.00 87.25 193 PHE A O 1
ATOM 1567 N N . SER A 1 194 ? 4.328 -2.266 -25.476 1.00 87.19 194 SER A N 1
ATOM 1568 C CA . SER A 1 194 ? 5.766 -2.559 -25.372 1.00 87.19 194 SER A CA 1
ATOM 1569 C C . SER A 1 194 ? 6.512 -1.655 -24.386 1.00 87.19 194 SER A C 1
ATOM 1571 O O . SER A 1 194 ? 7.711 -1.824 -24.194 1.00 87.19 194 SER A O 1
ATOM 1573 N N . HIS A 1 195 ? 5.827 -0.681 -23.780 1.00 87.00 195 HIS A N 1
ATOM 1574 C CA . HIS A 1 195 ? 6.432 0.334 -22.918 1.00 87.00 195 HIS A CA 1
ATOM 1575 C C . HIS A 1 195 ? 5.500 0.690 -21.752 1.00 87.00 195 HIS A C 1
ATOM 1577 O O . HIS A 1 195 ? 4.278 0.678 -21.905 1.00 87.00 195 HIS A O 1
ATOM 1583 N N . ILE A 1 196 ? 6.087 1.063 -20.611 1.00 87.50 196 ILE A N 1
ATOM 1584 C CA . ILE A 1 196 ? 5.389 1.562 -19.418 1.00 87.50 196 ILE A CA 1
ATOM 1585 C C . ILE A 1 196 ? 5.801 3.015 -19.177 1.00 87.50 196 ILE A C 1
ATOM 1587 O O . ILE A 1 196 ? 6.984 3.347 -19.218 1.00 87.50 196 ILE A O 1
ATOM 1591 N N . VAL A 1 197 ? 4.826 3.882 -18.903 1.00 81.81 197 VAL A N 1
ATOM 1592 C CA . VAL A 1 197 ? 5.066 5.284 -18.542 1.00 81.81 197 VAL A CA 1
ATOM 1593 C C . VAL A 1 197 ? 4.913 5.439 -17.033 1.00 81.81 197 VAL A C 1
ATOM 1595 O O . VAL A 1 197 ? 3.869 5.108 -16.477 1.00 81.81 197 VAL A O 1
ATOM 1598 N N . SER A 1 198 ? 5.939 5.975 -16.372 1.00 70.62 198 SER A N 1
ATOM 1599 C CA . SER A 1 198 ? 5.843 6.411 -14.977 1.00 70.62 198 SER A CA 1
ATOM 1600 C C . SER A 1 198 ? 5.462 7.887 -14.932 1.00 70.62 198 SER A C 1
ATOM 1602 O O . SER A 1 198 ? 6.148 8.725 -15.519 1.00 70.62 198 SER A O 1
ATOM 1604 N N . ILE A 1 199 ? 4.365 8.208 -14.248 1.00 60.38 199 ILE A N 1
ATOM 1605 C CA . ILE A 1 199 ? 3.889 9.582 -14.066 1.00 60.38 199 ILE A CA 1
ATOM 1606 C C . ILE A 1 199 ? 4.076 9.954 -12.596 1.00 60.38 199 ILE A C 1
ATOM 1608 O O . ILE A 1 199 ? 3.459 9.359 -11.714 1.00 60.38 199 ILE A O 1
ATOM 1612 N N . ILE A 1 200 ? 4.902 10.966 -12.326 1.00 50.56 200 ILE A N 1
ATOM 1613 C CA . ILE A 1 200 ? 4.990 11.576 -10.997 1.00 50.56 200 ILE A CA 1
ATOM 1614 C C . ILE A 1 200 ? 3.880 12.624 -10.892 1.00 50.56 200 ILE A C 1
ATOM 1616 O O . ILE A 1 200 ? 3.946 13.677 -11.525 1.00 50.56 200 ILE A O 1
ATOM 1620 N N . PHE A 1 201 ? 2.865 12.359 -10.070 1.00 34.22 201 PHE A N 1
ATOM 1621 C CA . PHE A 1 201 ? 1.886 13.375 -9.691 1.00 34.22 201 PHE A CA 1
ATOM 1622 C C . PHE A 1 201 ? 2.466 14.255 -8.580 1.00 34.22 201 PHE A C 1
ATOM 1624 O O . PHE A 1 201 ? 2.453 13.883 -7.407 1.00 34.22 201 PHE A O 1
ATOM 1631 N N . PHE A 1 202 ? 2.944 15.450 -8.930 1.00 33.53 202 PHE A N 1
ATOM 1632 C CA . PHE A 1 202 ? 3.129 16.506 -7.937 1.00 33.53 202 PHE A CA 1
ATOM 1633 C C . PHE A 1 202 ? 1.761 17.106 -7.618 1.00 33.53 202 PHE A C 1
ATOM 1635 O O . PHE A 1 202 ? 1.161 17.801 -8.435 1.00 33.53 202 PHE A O 1
ATOM 1642 N N . LYS A 1 203 ? 1.244 16.800 -6.427 1.00 29.72 203 LYS A N 1
ATOM 1643 C CA . LYS A 1 203 ? 0.050 17.456 -5.896 1.00 29.72 203 LYS A CA 1
ATOM 1644 C C . LYS A 1 203 ? 0.433 18.901 -5.542 1.00 29.72 203 LYS A C 1
ATOM 1646 O O . LYS A 1 203 ? 1.333 19.095 -4.724 1.00 29.72 203 LYS A O 1
ATOM 1651 N N . HIS A 1 204 ? -0.186 19.872 -6.217 1.00 33.06 204 HIS A N 1
ATOM 1652 C CA . HIS A 1 204 ? -0.059 21.304 -5.922 1.00 33.06 204 HIS A CA 1
ATOM 1653 C C . HIS A 1 204 ? -0.668 21.667 -4.565 1.00 33.06 204 HIS A C 1
ATOM 1655 O O . HIS A 1 204 ? -1.681 21.033 -4.185 1.00 33.06 204 HIS A O 1
#

Secondary structure (DSSP, 8-state):
--S-HHHHHHHHHHHHHTTSS-HHHHHHHHHHHHHHHHTTTSS-S---TT--TT-STTHHHHHHHH-HHHHHHHHH-HHHHHHHHHHHHHHH---TT--GGG--GGG--EEEEEETTEEEEEE-SSS-EEEEEE-TTHHHHT----HHHHHHHHHHHHHHHHHHSS---TT---HHHHHHHHHHHHTTTTTT-S----------

Foldseek 3Di:
DPDCLVVVLVVLVVCVVVVVDDPVVSVVVVVVSVCVVPVVPDDPPDDPPPPPVCPDPNVVVVVQVPPPVNVVVCVPDPPVVQVCCLPCVLVPDDDPPDPSVPDDSQNDWRFPDDAAQWTFTFDPDPDTDTDIDGNPCCVVPVHDDHRVVVVVVVVVVVVCCVPCVDDDDPPDDDDVVVVVFVCCCVPVVDPPDDDDDDDDDDDD

Organism: Brassica carinata (NCBI:txid52824)

Solvent-accessible surface area (backbone atoms only — not comparable to full-atom values): 12982 Å² total; per-residue (Å²): 143,82,88,56,68,70,58,50,51,55,51,49,50,51,38,49,79,67,61,75,50,60,64,70,60,50,50,51,51,52,50,53,58,48,51,73,61,53,75,78,69,80,82,55,95,70,66,64,93,74,75,58,95,52,82,60,96,52,38,68,58,51,56,47,73,70,30,65,66,59,55,42,45,75,70,67,38,67,65,59,52,54,49,48,55,65,73,44,42,82,85,72,56,86,57,97,87,58,66,68,94,77,58,59,75,90,72,62,80,47,71,77,48,71,57,35,64,29,34,35,32,54,44,88,74,97,55,88,42,74,44,80,43,74,50,85,63,24,80,81,75,65,62,80,52,45,54,68,54,46,56,49,50,54,51,54,49,52,53,45,44,73,75,53,61,84,71,80,57,85,100,53,86,52,71,74,61,54,55,49,49,51,52,41,33,73,47,91,25,53,97,76,45,94,77,82,85,87,80,86,82,78,84,127

Radius of gyration: 24.01 Å; Cα contacts (8 Å, |Δi|>4): 110; chains: 1; bounding box: 54×48×62 Å

InterPro domains:
  IPR015422 Pyridoxal phosphate-dependent transferase, small domain [G3DSA:3.90.1150.10] (77-163)
  IPR019010 Eukaryotic translation initiation factor 3 subunit E, N-terminal [PF09440] (5-38)
  IPR019010 Eukaryotic translation initiation factor 3 subunit E, N-terminal [SM01186] (1-123)

Sequence (204 aa):
MARYRHLVFHILEFLQKHQLYPDEQILKFKIELLNKTNKSLHHTEDAPQDIIIYGGRAAPLVTFLLNPNVVQELRGDKQYNLQMLKERYQTRLNVGITQHKLVPEETVTVIYSRCGEKFSVYKGSGNDSITQQFDACASWWTQGPDPAFQAELAREMAYTAARFGHVMFPENVYEPALKCAELLIDGVGKGFFSHIVSIIFFKH

Mean predicted aligned error: 14.4 Å